Protein AF-A0A1W9MFT6-F1 (afdb_monomer_lite)

Structure (mmCIF, N/CA/C/O backbone):
data_AF-A0A1W9MFT6-F1
#
_entry.id   AF-A0A1W9MFT6-F1
#
loop_
_atom_site.group_PDB
_atom_site.id
_atom_site.type_symbol
_atom_site.label_atom_id
_atom_site.label_alt_id
_atom_site.label_comp_id
_atom_site.label_asym_id
_atom_site.label_entity_id
_atom_site.label_seq_id
_atom_site.pdbx_PDB_ins_code
_atom_site.Cartn_x
_atom_site.Cartn_y
_atom_site.Cartn_z
_atom_site.occupancy
_atom_site.B_iso_or_equiv
_atom_site.auth_seq_id
_atom_site.auth_comp_id
_atom_site.auth_asym_id
_atom_site.auth_atom_id
_atom_site.pdbx_PDB_model_num
ATOM 1 N N . MET A 1 1 ? -37.314 0.041 42.969 1.00 56.09 1 MET A N 1
ATOM 2 C CA . MET A 1 1 ? -36.344 -0.247 41.886 1.00 56.09 1 MET A CA 1
ATOM 3 C C . MET A 1 1 ? -36.806 0.365 40.563 1.00 56.09 1 MET A C 1
ATOM 5 O O . MET A 1 1 ? -36.059 1.167 40.021 1.00 56.09 1 MET A O 1
ATOM 9 N N . LEU A 1 2 ? -38.053 0.119 40.125 1.00 51.75 2 LEU A N 1
ATOM 10 C CA . LEU A 1 2 ? -38.649 0.751 38.930 1.00 51.75 2 LEU A CA 1
ATOM 11 C C . LEU A 1 2 ? -38.536 2.285 38.904 1.00 51.75 2 LEU A C 1
ATOM 13 O O . LEU A 1 2 ? -38.111 2.843 37.904 1.00 51.75 2 LEU A O 1
ATOM 17 N N . THR A 1 3 ? -38.823 2.959 40.019 1.00 64.06 3 THR A N 1
ATOM 18 C CA . THR A 1 3 ? -38.803 4.430 40.119 1.00 64.06 3 THR A CA 1
ATOM 19 C C . THR A 1 3 ? -37.429 5.058 39.887 1.00 64.06 3 THR A C 1
ATOM 21 O O . THR A 1 3 ? -37.343 6.183 39.412 1.00 64.06 3 THR A O 1
ATOM 24 N N . ARG A 1 4 ? -36.338 4.350 40.203 1.00 61.72 4 ARG A N 1
ATOM 25 C CA . ARG A 1 4 ? -34.975 4.858 39.971 1.00 61.72 4 ARG A CA 1
ATOM 26 C C . ARG A 1 4 ? -34.556 4.700 38.510 1.00 61.72 4 ARG A C 1
ATOM 28 O O . ARG A 1 4 ? -33.898 5.582 37.976 1.00 61.72 4 ARG A O 1
ATOM 35 N N . ILE A 1 5 ? -34.992 3.618 37.864 1.00 65.06 5 ILE A N 1
ATOM 36 C CA . ILE A 1 5 ? -34.727 3.352 36.444 1.00 65.06 5 ILE A CA 1
ATOM 37 C C . ILE A 1 5 ? -35.520 4.327 35.567 1.00 65.06 5 ILE A C 1
ATOM 39 O O . ILE A 1 5 ? -34.963 4.906 34.642 1.00 65.06 5 ILE A O 1
ATOM 43 N N . THR A 1 6 ? -36.786 4.597 35.899 1.00 67.19 6 THR A N 1
ATOM 44 C CA . THR A 1 6 ? -37.599 5.578 35.164 1.00 67.19 6 THR A CA 1
ATOM 45 C C . THR A 1 6 ? -37.042 6.992 35.283 1.00 67.19 6 THR A C 1
ATOM 47 O O . THR A 1 6 ? -37.025 7.711 34.293 1.00 67.19 6 THR A O 1
ATOM 50 N N . VAL A 1 7 ? -36.537 7.385 36.459 1.00 70.81 7 VAL A N 1
ATOM 51 C CA . VAL A 1 7 ? -35.895 8.697 36.656 1.00 70.81 7 VAL A CA 1
ATOM 52 C C . VAL A 1 7 ? -34.589 8.799 35.869 1.00 70.81 7 VAL A C 1
ATOM 54 O O . VAL A 1 7 ? -34.338 9.837 35.267 1.00 70.81 7 VAL A O 1
ATOM 57 N N . LEU A 1 8 ? -33.797 7.723 35.805 1.00 65.44 8 LEU A N 1
ATOM 58 C CA . LEU A 1 8 ? -32.567 7.697 35.014 1.00 65.44 8 LEU A CA 1
ATOM 59 C C . LEU A 1 8 ? -32.867 7.846 33.513 1.00 65.44 8 LEU A C 1
ATOM 61 O O . LEU A 1 8 ? -32.293 8.709 32.856 1.00 65.44 8 LEU A O 1
ATOM 65 N N . ILE A 1 9 ? -33.830 7.083 32.990 1.00 67.31 9 ILE A N 1
ATOM 66 C CA . ILE A 1 9 ? -34.238 7.153 31.579 1.00 67.31 9 ILE A CA 1
ATOM 67 C C . ILE A 1 9 ? -34.800 8.541 31.248 1.00 67.31 9 ILE A C 1
ATOM 69 O O . ILE A 1 9 ? -34.388 9.143 30.261 1.00 67.31 9 ILE A O 1
ATOM 73 N N . LEU A 1 10 ? -35.672 9.100 32.095 1.00 64.12 10 LEU A N 1
ATOM 74 C CA . LEU A 1 10 ? -36.183 10.461 31.905 1.00 64.12 10 LEU A CA 1
ATOM 75 C C . LEU A 1 10 ? -35.072 11.510 31.969 1.00 64.12 10 LEU A C 1
ATOM 77 O O . LEU A 1 10 ? -35.101 12.452 31.185 1.00 64.12 10 LEU A O 1
ATOM 81 N N . SER A 1 11 ? -34.082 11.347 32.850 1.00 64.75 11 SER A N 1
ATOM 82 C CA . SER A 1 11 ? -32.955 12.279 32.945 1.00 64.75 11 SER A CA 1
ATOM 83 C C . SER A 1 11 ? -32.062 12.238 31.704 1.00 64.75 11 SER A C 1
ATOM 85 O O . SER A 1 11 ? -31.664 13.291 31.220 1.00 64.75 11 SER A O 1
ATOM 87 N N . ILE A 1 12 ? -31.836 11.056 31.121 1.00 67.38 12 ILE A N 1
ATOM 88 C CA . ILE A 1 12 ? -31.075 10.887 29.876 1.00 67.38 12 ILE A CA 1
ATOM 89 C C . ILE A 1 12 ? -31.849 11.474 28.691 1.00 67.38 12 ILE A C 1
ATOM 91 O O . ILE A 1 12 ? -31.279 12.215 27.891 1.00 67.38 12 ILE A O 1
ATOM 95 N N . V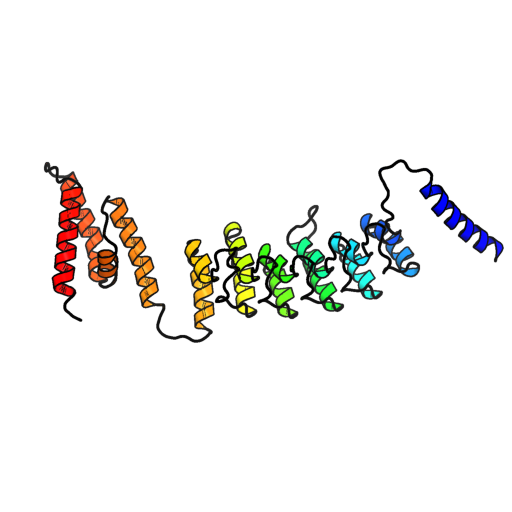AL A 1 13 ? -33.156 11.209 28.596 1.00 71.06 13 VAL A N 1
ATOM 96 C CA . VAL A 1 13 ? -34.016 11.744 27.527 1.00 71.06 13 VAL A CA 1
ATOM 97 C C . VAL A 1 13 ? -34.111 13.268 27.616 1.00 71.06 13 VAL A C 1
ATOM 99 O O . VAL A 1 13 ? -33.967 13.946 26.604 1.00 71.06 13 VAL A O 1
ATOM 102 N N . LEU A 1 14 ? -34.280 13.822 28.820 1.00 65.06 14 LEU A N 1
ATOM 103 C CA . LEU A 1 14 ? -34.338 15.268 29.034 1.00 65.06 14 LEU A CA 1
ATOM 104 C C . LEU A 1 14 ? -32.989 15.939 28.781 1.00 65.06 14 LEU A C 1
ATOM 106 O O . LEU A 1 14 ? -32.973 16.997 28.167 1.00 65.06 14 LEU A O 1
ATOM 110 N N . TYR A 1 15 ? -31.870 15.327 29.175 1.00 63.12 15 TYR A N 1
ATOM 111 C CA . TYR A 1 15 ? -30.534 15.853 28.879 1.00 63.12 15 TYR A CA 1
ATOM 112 C C . TYR A 1 15 ? -30.264 15.866 27.369 1.00 63.12 15 TYR A C 1
ATOM 114 O O . TYR A 1 15 ? -29.823 16.874 26.822 1.00 63.12 15 TYR A O 1
ATOM 122 N N . SER A 1 16 ? -30.649 14.791 26.678 1.00 55.72 16 SER A N 1
ATOM 123 C CA . SER A 1 16 ? -30.563 14.679 25.217 1.00 55.72 16 SER A CA 1
ATOM 124 C C . SER A 1 16 ? -31.447 15.705 24.500 1.00 55.72 16 SER A C 1
ATOM 126 O O . SER A 1 16 ? -31.086 16.189 23.433 1.00 55.72 16 SER A O 1
ATOM 128 N N . PHE A 1 17 ? -32.598 16.052 25.082 1.00 54.53 17 PHE A N 1
ATOM 129 C CA . PHE A 1 17 ? -33.554 17.003 24.514 1.00 54.53 17 PHE A CA 1
ATOM 130 C C . PHE A 1 17 ? -33.191 18.469 24.808 1.00 54.53 17 PHE A C 1
ATOM 132 O O . PHE A 1 17 ? -33.338 19.326 23.941 1.00 54.53 17 PHE A O 1
ATOM 139 N N . PHE A 1 18 ? -32.666 18.772 25.999 1.00 50.84 18 PHE A N 1
ATOM 140 C CA . PHE A 1 18 ? -32.242 20.128 26.370 1.00 50.84 18 PHE A CA 1
ATOM 141 C C . PHE A 1 18 ? -30.973 20.559 25.629 1.00 50.84 18 PHE A C 1
ATOM 143 O O . PHE A 1 18 ? -30.860 21.712 25.220 1.00 50.84 18 PHE A O 1
ATOM 150 N N . TYR A 1 19 ? -30.055 19.622 25.378 1.00 50.59 19 TYR A N 1
ATOM 151 C CA . TYR A 1 19 ? -28.831 19.886 24.618 1.00 50.59 19 TYR A CA 1
ATOM 152 C C . TYR A 1 19 ? -29.112 20.287 23.156 1.00 50.59 19 TYR A C 1
ATOM 154 O O . TYR A 1 19 ? -28.346 21.034 22.554 1.00 50.59 19 TYR A O 1
ATOM 162 N N . VAL A 1 20 ? -30.249 19.854 22.598 1.00 53.03 20 VAL A N 1
ATOM 163 C CA . VAL A 1 20 ? -30.692 20.199 21.235 1.00 53.03 20 VAL A CA 1
ATOM 164 C C . VAL A 1 20 ? -31.171 21.655 21.121 1.00 53.03 20 VAL A C 1
ATOM 166 O O . VAL A 1 20 ? -31.115 22.229 20.036 1.00 53.03 20 VAL A O 1
ATOM 169 N N . LEU A 1 21 ? -31.619 22.281 22.216 1.00 43.66 21 LEU A N 1
ATOM 170 C CA . LEU A 1 21 ? -32.324 23.570 22.167 1.00 43.66 21 LEU A CA 1
ATOM 171 C C . LEU A 1 21 ? -31.466 24.799 22.513 1.00 43.66 21 LEU A C 1
ATOM 173 O O . LEU A 1 21 ? -31.873 25.909 22.180 1.00 43.66 21 LEU A O 1
ATOM 177 N N . THR A 1 22 ? -30.303 24.648 23.161 1.00 43.50 22 THR A N 1
ATOM 178 C CA . THR A 1 22 ? -29.583 25.802 23.750 1.00 43.50 22 THR A CA 1
ATOM 179 C C . THR A 1 22 ? -28.196 26.106 23.174 1.00 43.50 22 THR A C 1
ATOM 181 O O . THR A 1 22 ? -27.547 27.029 23.665 1.00 43.50 22 THR A O 1
ATOM 184 N N . ALA A 1 23 ? -27.710 25.390 22.155 1.00 40.72 23 ALA A N 1
ATOM 185 C CA . ALA A 1 23 ? -26.372 25.631 21.602 1.00 40.72 23 ALA A CA 1
ATOM 186 C C . ALA A 1 23 ? -26.413 26.447 20.286 1.00 40.72 23 ALA A C 1
ATOM 188 O O . ALA A 1 23 ? -27.029 26.010 19.309 1.00 40.72 23 ALA A O 1
ATOM 189 N N . PRO A 1 24 ? -25.755 27.622 20.216 1.00 40.16 24 PRO A N 1
ATOM 190 C CA . PRO A 1 24 ? -25.741 28.460 19.023 1.00 40.16 24 PRO A CA 1
ATOM 191 C C . PRO A 1 24 ? -24.884 27.844 17.903 1.00 40.16 24 PRO A C 1
ATOM 193 O O . PRO A 1 24 ? -23.660 27.811 17.967 1.00 40.16 24 PRO A O 1
ATOM 196 N N . GLY A 1 25 ? -25.553 27.396 16.841 1.00 42.19 25 GLY A N 1
ATOM 197 C CA . GLY A 1 25 ? -25.168 27.597 15.439 1.00 42.19 25 GLY A CA 1
ATOM 198 C C . GLY A 1 25 ? -23.964 26.866 14.830 1.00 42.19 25 GLY A C 1
ATOM 199 O O . GLY A 1 25 ? -24.045 26.576 13.643 1.00 42.19 25 GLY A O 1
ATOM 200 N N . TRP A 1 26 ? -22.871 26.564 15.543 1.00 44.16 26 TRP A N 1
ATOM 201 C CA . TRP A 1 26 ? -21.604 26.105 14.916 1.00 44.16 26 TRP A CA 1
ATOM 202 C C . TRP A 1 26 ? -21.089 24.718 15.363 1.00 44.16 26 TRP A C 1
ATOM 204 O O . TRP A 1 26 ? -20.031 24.291 14.914 1.00 44.16 26 TRP A O 1
ATOM 214 N N . PHE A 1 27 ? -21.843 23.966 16.171 1.00 43.28 27 PHE A N 1
ATOM 215 C CA . PHE A 1 27 ? -21.507 22.584 16.562 1.00 43.28 27 PHE A CA 1
ATOM 216 C C . PHE A 1 27 ? -22.728 21.663 16.433 1.00 43.28 27 PHE A C 1
ATOM 218 O O . PHE A 1 27 ? -23.314 21.229 17.418 1.00 43.28 27 PHE A O 1
ATOM 225 N N . TYR A 1 28 ? -23.130 21.363 15.200 1.00 44.16 28 TYR A N 1
ATOM 226 C CA . TYR A 1 28 ? -24.034 20.244 14.914 1.00 44.16 28 TYR A CA 1
ATOM 227 C C . TYR A 1 28 ? -23.219 19.080 14.345 1.00 44.16 28 TYR A C 1
ATOM 229 O O . TYR A 1 28 ? -23.326 18.735 13.174 1.00 44.16 28 TYR A O 1
ATOM 237 N N . ILE A 1 29 ? -22.374 18.487 15.188 1.00 50.06 29 ILE A N 1
ATOM 238 C CA . ILE A 1 29 ? -21.785 17.173 14.929 1.00 50.06 29 ILE A CA 1
ATOM 239 C C . ILE A 1 29 ? -22.208 16.292 16.101 1.00 50.06 29 ILE A C 1
ATOM 241 O O . ILE A 1 29 ? -21.711 16.451 17.213 1.00 50.06 29 ILE A O 1
ATOM 245 N N . LYS A 1 30 ? -23.186 15.408 15.881 1.00 59.97 30 LYS A N 1
ATOM 246 C CA . LYS A 1 30 ? -23.531 14.366 16.856 1.00 59.97 30 LYS A CA 1
ATOM 247 C C . LYS A 1 30 ? -22.480 13.264 16.766 1.00 59.97 30 LYS A C 1
ATOM 249 O O . LYS A 1 30 ? -22.751 12.215 16.190 1.00 59.97 30 LYS A O 1
ATOM 254 N N . ASP A 1 31 ? -21.285 13.524 17.286 1.00 69.12 31 ASP A N 1
ATOM 255 C CA . ASP A 1 31 ? -20.358 12.445 17.622 1.00 69.12 31 ASP A CA 1
ATOM 256 C C . ASP A 1 31 ? -21.087 11.503 18.591 1.00 69.12 31 ASP A C 1
ATOM 258 O O . ASP A 1 31 ? -21.723 11.966 19.546 1.00 69.12 31 ASP A O 1
ATOM 262 N N . THR A 1 32 ? -21.041 10.191 18.351 1.00 81.06 32 THR A N 1
ATOM 263 C CA . THR A 1 32 ? -21.491 9.241 19.378 1.00 81.06 32 THR A CA 1
ATOM 264 C C . THR A 1 32 ? -20.586 9.385 20.608 1.00 81.06 32 THR A C 1
ATOM 266 O O . THR A 1 32 ? -19.419 9.773 20.462 1.00 81.06 32 THR A O 1
ATOM 269 N N . PRO A 1 33 ? -21.069 9.096 21.830 1.00 84.06 33 PRO A N 1
ATOM 270 C CA . PRO A 1 33 ? -20.227 9.171 23.022 1.00 84.06 33 PRO A CA 1
ATOM 271 C C . PRO A 1 33 ? -18.936 8.355 22.872 1.00 84.06 33 PRO A C 1
ATOM 273 O O . PRO A 1 33 ? -17.862 8.829 23.251 1.00 84.06 33 PRO A O 1
ATOM 276 N N . LEU A 1 34 ? -19.018 7.175 22.243 1.00 86.44 34 LEU A N 1
ATOM 277 C CA . LEU A 1 34 ? -17.851 6.355 21.931 1.00 86.44 34 LEU A CA 1
ATOM 278 C C . LEU A 1 34 ? -16.883 7.035 20.944 1.00 86.44 34 LEU A C 1
ATOM 280 O O . LEU A 1 34 ? -15.679 7.053 21.197 1.00 86.44 34 LEU A O 1
ATOM 284 N N . VAL A 1 35 ? -17.377 7.648 19.860 1.00 85.81 35 VAL A N 1
ATOM 285 C CA . VAL A 1 35 ? -16.541 8.422 18.917 1.00 85.81 35 VAL A CA 1
ATOM 286 C C . VAL A 1 35 ? -15.854 9.595 19.619 1.00 85.81 35 VAL A C 1
ATOM 288 O O . VAL A 1 35 ? -14.663 9.832 19.406 1.00 85.81 35 VAL A O 1
ATOM 291 N N . TYR A 1 36 ? -16.566 10.304 20.496 1.00 85.56 36 TYR A N 1
ATOM 292 C CA . TYR A 1 36 ? -15.984 11.400 21.266 1.00 85.56 36 TYR A CA 1
ATOM 293 C C . TYR A 1 36 ? -14.856 10.909 22.187 1.00 85.56 36 TYR A C 1
ATOM 295 O O . TYR A 1 36 ? -13.785 11.514 22.220 1.00 85.56 36 TYR A O 1
ATOM 303 N N . ALA A 1 37 ? -15.044 9.778 22.876 1.00 90.25 37 ALA A N 1
ATOM 304 C CA . ALA A 1 37 ? -14.001 9.175 23.708 1.00 90.25 37 ALA A CA 1
ATOM 305 C C . ALA A 1 37 ? -12.741 8.810 22.899 1.00 90.25 37 ALA A C 1
ATOM 307 O O . ALA A 1 37 ? -11.625 9.043 23.369 1.00 90.25 37 ALA A O 1
ATOM 308 N N . ILE A 1 38 ? -12.906 8.309 21.668 1.00 90.38 38 ILE A N 1
ATOM 309 C CA . ILE A 1 38 ? -11.794 8.009 20.751 1.00 90.38 38 ILE A CA 1
ATOM 310 C C . ILE A 1 38 ? -11.030 9.285 20.385 1.00 90.38 38 ILE A C 1
ATOM 312 O O . ILE A 1 38 ? -9.810 9.322 20.550 1.00 90.38 38 ILE A O 1
ATOM 316 N N . LYS A 1 39 ? -11.732 10.342 19.950 1.00 87.81 39 LYS A N 1
ATOM 317 C CA . LYS A 1 39 ? -11.117 11.626 19.555 1.00 87.81 39 LYS A CA 1
ATOM 318 C C . LYS A 1 39 ? -10.366 12.302 20.704 1.00 87.81 39 LYS A C 1
ATOM 320 O O . LYS A 1 39 ? -9.327 12.913 20.484 1.00 87.81 39 LYS A O 1
ATOM 325 N N . GLN A 1 40 ? -10.870 12.175 21.932 1.00 90.44 40 GLN A N 1
ATOM 326 C CA . GLN A 1 40 ? -10.204 12.692 23.134 1.00 90.44 40 GLN A CA 1
ATOM 327 C C . GLN A 1 40 ? -9.117 11.756 23.683 1.00 90.44 40 GLN A C 1
ATOM 329 O O . GLN A 1 40 ? -8.449 12.094 24.660 1.00 90.44 40 GLN A O 1
ATOM 334 N N . ASN A 1 41 ? -8.934 10.578 23.079 1.00 91.75 41 ASN A N 1
ATOM 335 C CA . ASN A 1 41 ? -8.043 9.526 23.558 1.00 91.75 41 ASN A CA 1
ATOM 336 C C . ASN A 1 41 ? -8.332 9.084 25.015 1.00 91.75 41 ASN A C 1
ATOM 338 O O . ASN A 1 41 ? -7.427 8.694 25.760 1.00 91.75 41 ASN A O 1
ATOM 342 N N . ASP A 1 42 ? -9.599 9.131 25.441 1.00 93.06 42 ASP A N 1
ATOM 343 C CA . ASP A 1 42 ? -10.024 8.747 26.790 1.00 93.06 42 ASP A CA 1
ATOM 344 C C . ASP A 1 42 ? -10.291 7.239 26.863 1.00 93.06 42 ASP A C 1
ATOM 346 O O . ASP A 1 42 ? -11.400 6.753 26.635 1.00 93.06 42 ASP A O 1
ATOM 350 N N . SER A 1 43 ? -9.256 6.480 27.232 1.00 93.56 43 SER A N 1
ATOM 351 C CA . SER A 1 43 ? -9.352 5.022 27.391 1.00 93.56 43 SER A CA 1
ATOM 352 C C . SER A 1 43 ? -10.385 4.577 28.436 1.00 93.56 43 SER A C 1
ATOM 354 O O . SER A 1 43 ? -10.905 3.469 28.331 1.00 93.56 43 SER A O 1
ATOM 356 N N . LYS A 1 44 ? -10.670 5.384 29.469 1.00 91.69 44 LYS A N 1
ATOM 357 C CA . LYS A 1 44 ? -11.623 4.990 30.520 1.00 91.69 44 LYS A CA 1
ATOM 358 C C . LYS A 1 44 ? -13.052 5.122 30.015 1.00 91.69 44 LYS A C 1
ATOM 360 O O . LYS A 1 44 ? -13.844 4.195 30.196 1.00 91.69 44 LYS A O 1
ATOM 365 N N . ALA A 1 45 ? -13.358 6.253 29.381 1.00 89.38 45 ALA A N 1
ATOM 366 C CA . ALA A 1 45 ? -14.648 6.469 28.743 1.00 89.38 45 ALA A CA 1
ATOM 367 C C . ALA A 1 45 ? -14.872 5.443 27.626 1.00 89.38 45 ALA A C 1
ATOM 369 O O . ALA A 1 45 ? -15.907 4.785 27.620 1.00 89.38 45 ALA A O 1
ATOM 370 N N . PHE A 1 46 ? -13.868 5.222 26.770 1.00 91.88 46 PHE A N 1
ATOM 371 C CA . PHE A 1 46 ? -13.917 4.228 25.696 1.00 91.88 46 PHE A CA 1
ATOM 372 C C . PHE A 1 46 ? -14.305 2.834 26.216 1.00 91.88 46 PHE A C 1
ATOM 374 O O . PHE A 1 46 ? -15.312 2.282 25.784 1.00 91.88 46 PHE A O 1
ATOM 381 N N . ASN A 1 47 ? -13.583 2.306 27.211 1.00 89.69 47 ASN A N 1
ATOM 382 C CA . ASN A 1 47 ? -13.857 0.973 27.762 1.00 89.69 47 ASN A CA 1
ATOM 383 C C . ASN A 1 47 ? -15.237 0.859 28.417 1.00 89.69 47 ASN A C 1
ATOM 385 O O . ASN A 1 47 ? -15.858 -0.197 28.367 1.00 89.69 47 ASN A O 1
ATOM 389 N N . SER A 1 48 ? -15.708 1.933 29.053 1.00 86.94 48 SER A N 1
ATOM 390 C CA . SER A 1 48 ? -17.019 1.933 29.710 1.00 86.94 48 SER A CA 1
ATOM 391 C C . SER A 1 48 ? -18.157 1.928 28.688 1.00 86.94 48 SER A C 1
ATOM 393 O O . SER A 1 48 ? -19.162 1.257 28.896 1.00 86.94 48 SER A O 1
ATOM 395 N N . LEU A 1 49 ? -17.987 2.667 27.588 1.00 86.81 49 LEU A N 1
ATOM 396 C CA . LEU A 1 49 ? -18.990 2.820 26.534 1.00 86.81 49 LEU A CA 1
ATOM 397 C C . LEU A 1 49 ? -19.035 1.607 25.599 1.00 86.81 49 LEU A C 1
ATOM 399 O O . LEU A 1 49 ? -20.120 1.210 25.181 1.00 86.81 49 LEU A O 1
ATOM 403 N N . LEU A 1 50 ? -17.886 0.973 25.337 1.00 84.81 50 LEU A N 1
ATOM 404 C CA . LEU A 1 50 ? -17.770 -0.204 24.470 1.00 84.81 50 LEU A CA 1
ATOM 405 C C . LEU A 1 50 ? -18.604 -1.405 24.953 1.00 84.81 50 LEU A C 1
ATOM 407 O O . LEU A 1 50 ? -19.033 -2.219 24.143 1.00 84.81 50 LEU A O 1
ATOM 411 N N . GLU A 1 51 ? -18.849 -1.522 26.261 1.00 79.19 51 GLU A N 1
ATOM 412 C CA . GLU A 1 51 ? -19.682 -2.591 26.839 1.00 79.19 51 GLU A CA 1
ATOM 413 C C . GLU A 1 51 ? -21.192 -2.299 26.753 1.00 79.19 51 GLU A C 1
ATOM 415 O O . GLU A 1 51 ? -22.011 -3.174 27.030 1.00 79.19 51 GLU A O 1
ATOM 420 N N . THR A 1 52 ? -21.578 -1.066 26.412 1.00 71.50 52 THR A N 1
ATOM 421 C CA . THR A 1 52 ? -22.971 -0.596 26.505 1.00 71.50 52 THR A CA 1
ATOM 422 C C . THR A 1 52 ? -23.558 -0.092 25.191 1.00 71.50 52 THR A C 1
ATOM 424 O O . THR A 1 52 ? -24.780 -0.081 25.052 1.00 71.50 52 THR A O 1
ATOM 427 N N . GLU A 1 53 ? -22.721 0.342 24.248 1.00 69.88 53 GLU A N 1
ATOM 428 C CA . GLU A 1 53 ? -23.147 0.959 22.991 1.00 69.88 53 GLU A CA 1
ATOM 429 C C . GLU A 1 53 ? -22.971 0.011 21.800 1.00 69.88 53 GLU A C 1
ATOM 431 O O . GLU A 1 53 ? -22.006 -0.750 21.720 1.00 69.88 53 GLU A O 1
ATOM 436 N N . ASP A 1 54 ? -23.896 0.094 20.841 1.00 72.56 54 ASP A N 1
ATOM 437 C CA . ASP A 1 54 ? -23.702 -0.478 19.510 1.00 72.56 54 ASP A CA 1
ATOM 438 C C . ASP A 1 54 ? -22.684 0.385 18.748 1.00 72.56 54 ASP A C 1
ATOM 440 O O . ASP A 1 54 ? -22.957 1.528 18.368 1.00 72.56 54 ASP A O 1
ATOM 444 N N . PHE A 1 55 ? -21.480 -0.157 18.573 1.00 70.38 55 PHE A N 1
ATOM 445 C CA . PHE A 1 55 ? -20.342 0.530 17.967 1.00 70.38 55 PHE A CA 1
ATOM 446 C C . PHE A 1 55 ? -20.321 0.452 16.432 1.00 70.38 55 PHE A C 1
ATOM 448 O O . PHE A 1 55 ? -19.355 0.909 15.825 1.00 70.38 55 PHE A O 1
ATOM 455 N N . GLU A 1 56 ? -21.364 -0.079 15.788 1.00 73.12 56 GLU A N 1
ATOM 456 C CA . GLU A 1 56 ? -21.556 0.032 14.333 1.00 73.12 56 GLU A CA 1
ATOM 457 C C . GLU A 1 56 ? -22.380 1.272 13.948 1.00 73.12 56 GLU A C 1
ATOM 459 O O . GLU A 1 56 ? -22.495 1.618 12.767 1.00 73.12 56 GLU A O 1
ATOM 464 N N . ILE A 1 57 ? -22.936 1.985 14.935 1.00 68.62 57 ILE A N 1
ATOM 465 C CA . ILE A 1 57 ? -23.700 3.206 14.693 1.00 68.62 57 ILE A CA 1
ATOM 466 C C . ILE A 1 57 ? -22.773 4.293 14.152 1.00 68.62 57 ILE A C 1
ATOM 468 O O . ILE A 1 57 ? -21.793 4.698 14.783 1.00 68.62 57 ILE A O 1
ATOM 472 N N . LYS A 1 58 ? -23.141 4.801 12.979 1.00 70.88 58 LYS A N 1
ATOM 473 C CA . LYS A 1 58 ? -22.502 5.953 12.361 1.00 70.88 58 LYS A CA 1
ATOM 474 C C . LYS A 1 58 ? -22.861 7.240 13.109 1.00 70.88 58 LYS A C 1
ATOM 476 O O . LYS A 1 58 ? -24.025 7.457 13.450 1.00 70.88 58 LYS A O 1
ATOM 481 N N . ASP A 1 59 ? -21.868 8.089 13.354 1.00 69.50 59 ASP A N 1
ATOM 482 C CA . ASP A 1 59 ? -22.073 9.420 13.928 1.00 69.50 59 ASP A CA 1
ATOM 483 C C . ASP A 1 59 ? -22.822 10.362 12.958 1.00 69.50 59 ASP A C 1
ATOM 485 O O . ASP A 1 59 ? -23.209 9.983 11.852 1.00 69.50 59 ASP A O 1
ATOM 489 N N . GLY A 1 60 ? -23.048 11.617 13.356 1.00 63.50 60 GLY A N 1
ATOM 490 C CA . GLY A 1 60 ? -23.729 12.607 12.511 1.00 63.50 60 GLY A CA 1
ATOM 491 C C . GLY A 1 60 ? -23.009 12.955 11.196 1.00 63.50 60 GLY A C 1
ATOM 492 O O . GLY A 1 60 ? -23.619 13.581 10.331 1.00 63.50 60 GLY A O 1
ATOM 493 N N . VAL A 1 61 ? -21.738 12.569 11.046 1.00 64.06 61 VAL A N 1
ATOM 494 C CA . VAL A 1 61 ? -20.938 12.697 9.814 1.00 64.06 61 VAL A CA 1
ATOM 495 C C . VAL A 1 61 ? -20.909 11.382 9.045 1.00 64.06 61 VAL A C 1
ATOM 497 O O . VAL A 1 61 ? -20.460 11.361 7.900 1.00 64.06 61 VAL A O 1
ATOM 500 N N . GLY A 1 62 ? -21.395 10.300 9.656 1.00 72.44 62 GLY A N 1
ATOM 501 C CA . GLY A 1 62 ? -21.428 8.992 9.053 1.00 72.44 62 GLY A CA 1
ATOM 502 C C . GLY A 1 62 ? -20.235 8.084 9.373 1.00 72.44 62 GLY A C 1
ATOM 503 O O . GLY A 1 62 ? -20.046 7.036 8.752 1.00 72.44 62 GLY A O 1
ATOM 504 N N . ALA A 1 63 ? -19.385 8.483 10.318 1.00 78.19 63 ALA A N 1
ATOM 505 C CA . ALA A 1 63 ? -18.214 7.717 10.712 1.00 78.19 63 ALA A CA 1
ATOM 506 C C . ALA A 1 63 ? -18.580 6.649 11.751 1.00 78.19 63 ALA A C 1
ATOM 508 O O . ALA A 1 63 ? -19.310 6.908 12.706 1.00 78.19 63 ALA A O 1
ATOM 509 N N . THR A 1 64 ? -18.036 5.445 11.586 1.00 87.25 64 THR A N 1
ATOM 510 C CA . THR A 1 64 ? -18.060 4.414 12.634 1.00 87.25 64 THR A CA 1
ATOM 511 C C . THR A 1 64 ? -16.945 4.687 13.652 1.00 87.25 64 THR A C 1
ATOM 513 O O . THR A 1 64 ? -15.884 5.194 13.262 1.00 87.25 64 THR A O 1
ATOM 516 N N . PRO A 1 65 ? -17.105 4.298 14.929 1.00 89.94 65 PRO A N 1
ATOM 517 C CA . PRO A 1 65 ? -16.021 4.266 15.911 1.00 89.94 65 PRO A CA 1
ATOM 518 C C . PRO A 1 65 ? -14.714 3.674 15.364 1.00 89.94 65 PRO A C 1
ATOM 520 O O . PRO A 1 65 ? -13.645 4.243 15.586 1.00 89.94 65 PRO A O 1
ATOM 523 N N . LEU A 1 66 ? -14.793 2.588 14.582 1.00 92.19 66 LEU A N 1
ATOM 524 C CA . LEU A 1 66 ? -13.616 1.974 13.963 1.00 92.19 66 LEU A CA 1
ATOM 525 C C . LEU A 1 66 ? -12.952 2.912 12.949 1.00 92.19 66 LEU A C 1
ATOM 527 O O . LEU A 1 66 ? -11.739 3.099 13.011 1.00 92.19 66 LEU A O 1
ATOM 531 N N . SER A 1 67 ? -13.723 3.547 12.058 1.00 89.69 67 SER A N 1
ATOM 532 C CA . SER A 1 67 ? -13.165 4.511 11.095 1.00 89.69 67 SER A CA 1
ATOM 533 C C . SER A 1 67 ? -12.486 5.698 11.774 1.00 89.69 67 SER A C 1
ATOM 535 O O . SER A 1 67 ? -11.401 6.090 11.356 1.00 89.69 67 SER A O 1
ATOM 537 N N . VAL A 1 68 ? -13.045 6.203 12.879 1.00 89.44 68 VAL A N 1
ATOM 538 C CA . VAL A 1 68 ? -12.424 7.294 13.641 1.00 89.44 68 VAL A CA 1
ATOM 539 C C . VAL A 1 68 ? -11.140 6.826 14.326 1.00 89.44 68 VAL A C 1
ATOM 541 O O . VAL A 1 68 ? -10.138 7.530 14.275 1.00 89.44 68 VAL A O 1
ATOM 544 N N . ALA A 1 69 ? -11.116 5.630 14.923 1.00 92.88 69 ALA A N 1
ATOM 545 C CA . ALA A 1 69 ? -9.896 5.087 15.526 1.00 92.88 69 ALA A CA 1
ATOM 546 C C . ALA A 1 69 ? -8.763 4.906 14.497 1.00 92.88 69 ALA A C 1
ATOM 548 O O . ALA A 1 69 ? -7.595 5.147 14.820 1.00 92.88 69 ALA A O 1
ATOM 549 N N . VAL A 1 70 ? -9.111 4.524 13.264 1.00 93.06 70 VAL A N 1
ATOM 550 C CA . VAL A 1 70 ? -8.172 4.389 12.143 1.00 93.06 70 VAL A CA 1
ATOM 551 C C . VAL A 1 70 ? -7.686 5.749 11.635 1.00 93.06 70 VAL A C 1
ATOM 553 O O . VAL A 1 70 ? -6.474 5.906 11.474 1.00 93.06 70 VAL A O 1
ATOM 556 N N . ASP A 1 71 ? -8.571 6.735 11.433 1.00 89.25 71 ASP A N 1
ATOM 557 C CA . ASP A 1 71 ? -8.165 8.104 11.060 1.00 89.25 71 ASP A CA 1
ATOM 558 C C . ASP A 1 71 ? -7.218 8.673 12.119 1.00 89.25 71 ASP A C 1
ATOM 560 O O . ASP A 1 71 ? -6.140 9.165 11.788 1.00 89.25 71 ASP A O 1
ATOM 564 N N . GLU A 1 72 ? -7.543 8.492 13.404 1.00 90.56 72 GLU A N 1
ATOM 565 C CA . GLU A 1 72 ? -6.722 8.897 14.550 1.00 90.56 72 GLU A CA 1
ATOM 566 C C . GLU A 1 72 ? -5.396 8.123 14.690 1.00 90.56 72 GLU A C 1
ATOM 568 O O . GLU A 1 72 ? -4.548 8.494 15.504 1.00 90.56 72 GLU A O 1
ATOM 573 N N . VAL A 1 73 ? -5.166 7.080 13.880 1.00 94.31 73 VAL A N 1
ATOM 574 C CA . VAL A 1 73 ? -3.996 6.183 13.949 1.00 94.31 73 VAL A CA 1
ATOM 575 C C . VAL A 1 73 ? -3.839 5.589 15.363 1.00 94.31 73 VAL A C 1
ATOM 577 O O . VAL A 1 73 ? -2.739 5.363 15.873 1.00 94.31 73 VAL A O 1
ATOM 580 N N . ASN A 1 74 ? -4.965 5.312 16.027 1.00 94.62 74 ASN A N 1
ATOM 581 C CA . ASN A 1 74 ? -4.997 4.754 17.372 1.00 94.62 74 ASN A CA 1
ATOM 582 C C . ASN A 1 74 ? -5.064 3.224 17.311 1.00 94.62 74 ASN A C 1
ATOM 584 O O . ASN A 1 74 ? -6.139 2.620 17.280 1.00 94.62 74 ASN A O 1
ATOM 588 N N . TYR A 1 75 ? -3.891 2.584 17.313 1.00 96.06 75 TYR A N 1
ATOM 589 C CA . TYR A 1 75 ? -3.779 1.124 17.234 1.00 96.06 75 TYR A CA 1
ATOM 590 C C . TYR A 1 75 ? -4.540 0.406 18.356 1.00 96.06 75 TYR A C 1
ATOM 592 O O . TYR A 1 75 ? -5.171 -0.619 18.108 1.00 96.06 75 TYR A O 1
ATOM 600 N N . LYS A 1 76 ? -4.509 0.944 19.584 1.00 96.69 76 LY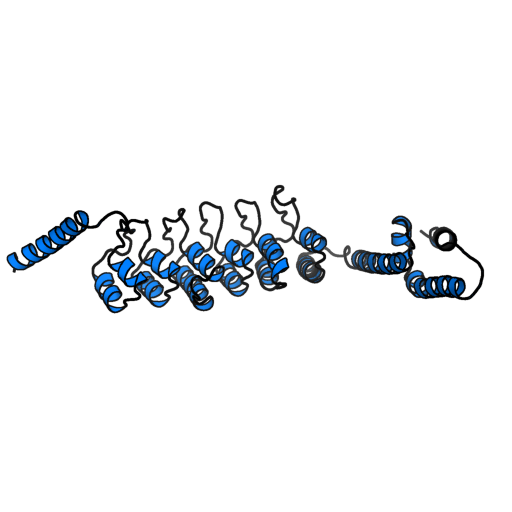S A N 1
ATOM 601 C CA . LYS A 1 76 ? -5.144 0.313 20.746 1.00 96.69 76 LYS A CA 1
ATOM 602 C C . LYS A 1 76 ? -6.662 0.243 20.574 1.00 96.69 76 LYS A C 1
ATOM 604 O O . LYS A 1 76 ? -7.218 -0.848 20.641 1.00 96.69 76 LYS A O 1
ATOM 609 N N . PHE A 1 77 ? -7.309 1.373 20.288 1.00 95.75 77 PHE A N 1
ATOM 610 C CA . PHE A 1 77 ? -8.760 1.397 20.082 1.00 95.75 77 PHE A CA 1
ATOM 611 C C . PHE A 1 77 ? -9.179 0.640 18.826 1.00 95.75 77 PHE A C 1
ATOM 613 O O . PHE A 1 77 ? -10.168 -0.083 18.861 1.00 95.75 77 PHE A O 1
ATOM 620 N N . THR A 1 78 ? -8.394 0.723 17.746 1.00 96.81 78 THR A N 1
ATOM 621 C CA . THR A 1 78 ? -8.644 -0.070 16.531 1.00 96.81 78 THR A CA 1
ATOM 622 C C . THR A 1 78 ? -8.667 -1.564 16.853 1.00 96.81 78 THR A C 1
ATOM 624 O O . THR A 1 78 ? -9.584 -2.275 16.452 1.00 96.81 78 THR A O 1
ATOM 627 N N . LYS A 1 79 ? -7.679 -2.044 17.617 1.00 97.50 79 LYS A N 1
ATOM 628 C CA . LYS A 1 79 ? -7.589 -3.445 18.028 1.00 97.50 79 LYS A CA 1
ATOM 629 C C . LYS A 1 79 ? -8.761 -3.871 18.903 1.00 97.50 79 LYS A C 1
ATOM 631 O O . LYS A 1 79 ? -9.353 -4.907 18.625 1.00 97.50 79 LYS A O 1
ATOM 636 N N . GLU A 1 80 ? -9.094 -3.084 19.920 1.00 95.81 80 GLU A N 1
ATOM 637 C CA . GLU A 1 80 ? -10.185 -3.401 20.847 1.00 95.81 80 GLU A CA 1
ATOM 638 C C . GLU A 1 80 ? -11.549 -3.433 20.128 1.00 95.81 80 GLU A C 1
ATOM 640 O O . GLU A 1 80 ? -12.341 -4.344 20.364 1.00 95.81 80 GLU A O 1
ATOM 645 N N . LEU A 1 81 ? -11.799 -2.517 19.182 1.00 95.12 81 LEU A N 1
ATOM 646 C CA . LEU A 1 81 ? -13.015 -2.521 18.355 1.00 95.12 81 LEU A CA 1
ATOM 647 C C . LEU A 1 81 ? -13.099 -3.763 17.457 1.00 95.12 81 LEU A C 1
ATOM 649 O O . LEU A 1 81 ? -14.136 -4.421 17.409 1.00 95.12 81 LEU A O 1
ATOM 653 N N . LEU A 1 82 ? -12.007 -4.123 16.776 1.00 95.69 82 LEU A N 1
ATOM 654 C CA . LEU A 1 82 ? -11.962 -5.321 15.929 1.00 95.69 82 LEU A CA 1
ATOM 655 C C . LEU A 1 82 ? -12.141 -6.612 16.742 1.00 95.69 82 LEU A C 1
ATOM 657 O O . LEU A 1 82 ? -12.863 -7.509 16.316 1.00 95.69 82 LEU A O 1
ATOM 661 N N . GLU A 1 83 ? -11.546 -6.697 17.936 1.00 95.12 83 GLU A N 1
ATOM 662 C CA . GLU A 1 83 ? -11.722 -7.832 18.858 1.00 95.12 83 GLU A CA 1
ATOM 663 C C . GLU A 1 83 ? -13.174 -7.988 19.330 1.00 95.12 83 GLU A C 1
ATOM 665 O O . GLU A 1 83 ? -13.629 -9.110 19.557 1.00 95.12 83 GLU A O 1
ATOM 670 N N . LYS A 1 84 ? -13.918 -6.882 19.439 1.00 92.62 84 LYS A N 1
ATOM 671 C CA . LYS A 1 84 ? -15.355 -6.885 19.749 1.00 92.62 84 LYS A CA 1
ATOM 672 C C . LYS A 1 84 ? -16.248 -7.149 18.532 1.00 92.62 84 LYS A C 1
ATOM 674 O O . LYS A 1 84 ? -17.453 -7.290 18.708 1.00 92.62 84 LYS A O 1
ATOM 679 N N . GLY A 1 85 ? -15.676 -7.289 17.335 1.00 91.81 85 GLY A N 1
ATOM 680 C CA . GLY A 1 85 ? -16.403 -7.645 16.117 1.00 91.81 85 GLY A CA 1
ATOM 681 C C . GLY A 1 85 ? -16.764 -6.465 15.217 1.00 91.81 85 GLY A C 1
ATOM 682 O O . GLY A 1 85 ? -17.654 -6.616 14.383 1.00 91.81 85 GLY A O 1
ATOM 683 N N . ALA A 1 86 ? -16.096 -5.315 15.364 1.00 92.56 86 ALA A N 1
ATOM 684 C CA . ALA A 1 86 ? -16.286 -4.193 14.449 1.00 92.56 86 ALA A CA 1
ATOM 685 C C . ALA A 1 86 ? -15.991 -4.593 13.000 1.00 92.56 86 ALA A C 1
ATOM 687 O O . ALA A 1 86 ? -15.025 -5.310 12.729 1.00 92.56 86 ALA A O 1
ATOM 688 N N . ASN A 1 87 ? -16.812 -4.118 12.064 1.00 92.19 87 ASN A N 1
ATOM 689 C CA . ASN A 1 87 ? -16.712 -4.499 10.662 1.00 92.19 87 ASN A CA 1
ATOM 690 C C . ASN A 1 87 ? -15.425 -3.936 10.013 1.00 92.19 87 ASN A C 1
ATOM 692 O O . ASN A 1 87 ? -15.347 -2.734 9.744 1.00 92.19 87 ASN A O 1
ATOM 696 N N . PRO A 1 88 ? -14.434 -4.776 9.648 1.00 94.00 88 PRO A N 1
ATOM 697 C CA . PRO A 1 88 ? -13.181 -4.324 9.034 1.00 94.00 88 PRO A CA 1
ATOM 698 C C . PRO A 1 88 ? -13.365 -3.829 7.589 1.00 94.00 88 PRO A C 1
ATOM 700 O O . PRO A 1 88 ? -12.438 -3.277 7.004 1.00 94.00 88 PRO A O 1
ATOM 703 N N . ASN A 1 89 ? -14.551 -4.029 7.007 1.00 93.00 89 ASN A N 1
ATOM 704 C CA . ASN A 1 89 ? -14.951 -3.545 5.687 1.00 93.00 89 ASN A CA 1
ATOM 705 C C . ASN A 1 89 ? -15.913 -2.354 5.775 1.00 93.00 89 ASN A C 1
ATOM 707 O O . ASN A 1 89 ? -16.556 -2.003 4.781 1.00 93.00 89 ASN A O 1
ATOM 711 N N . ALA A 1 90 ? -16.024 -1.731 6.953 1.00 87.75 90 ALA A N 1
ATOM 712 C CA . ALA A 1 90 ? -16.762 -0.492 7.111 1.00 87.75 90 ALA A CA 1
ATOM 713 C C . ALA A 1 90 ? -16.267 0.556 6.104 1.00 87.75 90 ALA A C 1
ATOM 715 O O . ALA A 1 90 ? -15.074 0.666 5.791 1.00 87.75 90 ALA A O 1
ATOM 716 N N . ARG A 1 91 ? -17.217 1.327 5.583 1.00 85.12 91 ARG A N 1
ATOM 717 C CA . ARG A 1 91 ? -16.954 2.435 4.669 1.00 85.12 91 ARG A CA 1
ATOM 718 C C . ARG A 1 91 ? -17.210 3.727 5.427 1.00 85.12 91 ARG A C 1
ATOM 720 O O . ARG A 1 91 ? -18.258 3.849 6.064 1.00 85.12 91 ARG A O 1
ATOM 727 N N . SER A 1 92 ? -16.242 4.638 5.405 1.00 73.56 92 SER A N 1
ATOM 728 C CA . SER A 1 92 ? -16.392 5.962 5.994 1.00 73.56 92 SER A CA 1
ATOM 729 C C . SER A 1 92 ? -17.209 6.853 5.066 1.00 73.56 92 SER A C 1
ATOM 731 O O . SER A 1 92 ? -17.092 6.785 3.841 1.00 73.56 92 SER A O 1
ATOM 733 N N . ASP A 1 93 ? -18.038 7.714 5.647 1.00 67.00 93 ASP A N 1
ATOM 734 C CA . ASP A 1 93 ? -18.967 8.548 4.877 1.00 67.00 93 ASP A CA 1
ATOM 735 C C . ASP A 1 93 ? -18.275 9.725 4.164 1.00 67.00 93 ASP A C 1
ATOM 737 O O . ASP A 1 93 ? -18.866 10.372 3.297 1.00 67.00 93 ASP A O 1
ATOM 741 N N . PHE A 1 94 ? -16.972 9.937 4.400 1.00 60.88 94 PHE A N 1
ATOM 742 C CA . PHE A 1 94 ? -16.124 10.777 3.550 1.00 60.88 94 PHE A CA 1
ATOM 743 C C . PHE A 1 94 ? -15.922 10.127 2.173 1.00 60.88 94 PHE A C 1
ATOM 745 O O . PHE A 1 94 ? -14.915 9.473 1.906 1.00 60.88 94 PHE A O 1
ATOM 752 N N . ALA A 1 95 ? -16.873 10.362 1.267 1.00 62.00 95 ALA A N 1
ATOM 753 C CA . ALA A 1 95 ? -16.882 9.825 -0.095 1.00 62.00 95 ALA A CA 1
ATOM 754 C C . ALA A 1 95 ? -16.876 8.285 -0.164 1.00 62.00 95 ALA A C 1
ATOM 756 O O . ALA A 1 95 ? -16.292 7.722 -1.095 1.00 62.00 95 ALA A O 1
ATOM 757 N N . ASP A 1 96 ? -17.530 7.629 0.805 1.00 73.75 96 ASP A N 1
ATOM 758 C CA . ASP A 1 96 ? -17.755 6.179 0.833 1.00 73.75 96 ASP A CA 1
ATOM 759 C C . ASP A 1 96 ? -16.437 5.396 0.677 1.00 73.75 96 ASP A C 1
ATOM 761 O O . ASP A 1 96 ? -16.242 4.605 -0.248 1.00 73.75 96 ASP A O 1
ATOM 765 N N . ARG A 1 97 ? -15.452 5.699 1.528 1.00 86.25 97 ARG A N 1
ATOM 766 C CA . ARG A 1 97 ? -14.102 5.126 1.424 1.00 86.25 97 ARG A CA 1
ATOM 767 C C . ARG A 1 97 ? -13.985 3.864 2.277 1.00 86.25 97 ARG A C 1
ATOM 769 O O . ARG A 1 97 ? -14.350 3.904 3.446 1.00 86.25 97 ARG A O 1
ATOM 776 N N . PRO A 1 98 ? -13.432 2.757 1.752 1.00 91.50 98 PRO A N 1
ATOM 777 C CA . PRO A 1 98 ? -13.080 1.608 2.581 1.00 91.50 98 PRO A CA 1
ATOM 778 C C . PRO A 1 98 ? -12.114 2.005 3.700 1.00 91.50 98 PRO A C 1
ATOM 780 O O . PRO A 1 98 ? -11.156 2.736 3.455 1.00 91.50 98 PRO A O 1
ATOM 783 N N . ILE A 1 99 ? -12.288 1.468 4.902 1.00 92.50 99 ILE A N 1
ATOM 784 C CA . ILE A 1 99 ? -11.416 1.814 6.032 1.00 92.50 99 ILE A CA 1
ATOM 785 C C . ILE A 1 99 ? -9.935 1.458 5.799 1.00 92.50 99 ILE A C 1
ATOM 787 O O . ILE A 1 99 ? -9.039 2.186 6.219 1.00 92.50 99 ILE A O 1
ATOM 791 N N . ILE A 1 100 ? -9.652 0.390 5.045 1.00 94.88 100 ILE A N 1
ATOM 792 C CA . ILE A 1 100 ? -8.281 0.023 4.657 1.00 94.88 100 ILE A CA 1
ATOM 793 C C . ILE A 1 100 ? -7.638 1.053 3.715 1.00 94.88 100 ILE A C 1
ATOM 795 O O . ILE A 1 100 ? -6.431 1.283 3.777 1.00 94.88 100 ILE A O 1
ATOM 799 N N . TYR A 1 101 ? -8.441 1.718 2.876 1.00 93.19 101 TYR A N 1
ATOM 800 C CA . TYR A 1 101 ? -7.981 2.820 2.030 1.00 93.19 101 TYR A CA 1
ATOM 801 C C . TYR A 1 101 ? -7.607 4.040 2.881 1.00 93.19 101 TYR A C 1
ATOM 803 O O . TYR A 1 101 ? -6.618 4.707 2.593 1.00 93.19 101 TYR A O 1
ATOM 811 N N . GLU A 1 102 ? -8.371 4.317 3.938 1.00 90.69 102 GLU A N 1
ATOM 812 C CA . GLU A 1 102 ? -8.106 5.406 4.884 1.00 90.69 102 GLU A CA 1
ATOM 813 C C . GLU A 1 102 ? -6.848 5.144 5.724 1.00 90.69 102 GLU A C 1
ATOM 815 O O . GLU A 1 102 ? -5.967 6.000 5.793 1.00 90.69 102 GLU A O 1
ATOM 820 N N . ALA A 1 103 ? -6.685 3.924 6.243 1.00 94.19 103 ALA A N 1
ATOM 821 C CA . ALA A 1 103 ? -5.465 3.505 6.931 1.00 94.19 103 ALA A CA 1
ATOM 822 C C . ALA A 1 103 ? -4.213 3.655 6.044 1.00 94.19 103 ALA A C 1
ATOM 824 O O . ALA A 1 103 ? -3.191 4.179 6.491 1.00 94.19 103 ALA A O 1
ATOM 825 N N . ALA A 1 104 ? -4.299 3.241 4.773 1.00 94.94 104 ALA A N 1
ATOM 826 C CA . ALA A 1 104 ? -3.219 3.406 3.801 1.00 94.94 104 ALA A CA 1
ATOM 827 C C . ALA A 1 104 ? -2.918 4.888 3.511 1.00 94.94 104 ALA A C 1
ATOM 829 O O . ALA A 1 104 ? -1.752 5.286 3.469 1.00 94.94 104 ALA A O 1
ATOM 830 N N . ALA A 1 105 ? -3.950 5.728 3.379 1.00 92.25 105 ALA A N 1
ATOM 831 C CA . ALA A 1 105 ? -3.780 7.168 3.189 1.00 92.25 105 ALA A CA 1
ATOM 832 C C . ALA A 1 105 ? -3.028 7.821 4.363 1.00 92.25 105 ALA A C 1
ATOM 834 O O . ALA A 1 105 ? -2.169 8.672 4.130 1.00 92.25 105 ALA A O 1
ATOM 835 N N . SER A 1 106 ? -3.284 7.387 5.602 1.00 92.50 106 SER A N 1
ATOM 836 C CA . SER A 1 106 ? -2.594 7.877 6.806 1.00 92.50 106 SER A CA 1
ATOM 837 C C . SER A 1 106 ? -1.095 7.550 6.839 1.00 92.50 106 SER A C 1
ATOM 839 O O . SER A 1 106 ? -0.329 8.275 7.476 1.00 92.50 106 SER A O 1
ATOM 841 N N . VAL A 1 107 ? -0.638 6.512 6.125 1.00 93.31 107 VAL A N 1
ATOM 842 C CA . VAL A 1 107 ? 0.801 6.231 5.935 1.00 93.31 107 VAL A CA 1
ATOM 843 C C . VAL A 1 107 ? 1.435 7.263 4.995 1.00 93.31 107 VAL A C 1
ATOM 845 O O . VAL A 1 107 ? 2.538 7.756 5.251 1.00 93.31 107 VAL A O 1
ATOM 848 N N . CYS A 1 108 ? 0.733 7.611 3.916 1.00 88.56 108 CYS A N 1
ATOM 849 C CA . CYS A 1 108 ? 1.210 8.543 2.896 1.00 88.56 108 CYS A CA 1
ATOM 850 C C . CYS A 1 108 ? 1.147 10.011 3.347 1.00 88.56 108 CYS A C 1
ATOM 852 O O . CYS A 1 108 ? 2.083 10.771 3.099 1.00 88.56 108 CYS A O 1
ATOM 854 N N . TYR A 1 109 ? 0.077 10.394 4.050 1.00 86.25 109 TYR A N 1
ATOM 855 C CA . TYR A 1 109 ? -0.187 11.753 4.530 1.00 86.25 109 TYR A CA 1
ATOM 856 C C . TYR A 1 109 ? -0.412 11.763 6.047 1.00 86.25 109 TYR A C 1
ATOM 858 O O . TYR A 1 109 ? -1.538 11.976 6.507 1.00 86.25 109 TYR A O 1
ATOM 866 N N . PRO A 1 110 ? 0.643 11.541 6.849 1.00 82.25 110 PRO A N 1
ATOM 867 C CA . PRO A 1 110 ? 0.517 11.555 8.297 1.00 82.25 110 PRO A CA 1
ATOM 868 C C . PRO A 1 110 ? 0.089 12.950 8.772 1.00 82.25 110 PRO A C 1
ATOM 870 O O . PRO A 1 110 ? 0.838 13.924 8.674 1.00 82.25 110 PRO A O 1
ATOM 873 N N . ARG A 1 111 ? -1.133 13.055 9.301 1.00 82.00 111 ARG A N 1
ATOM 874 C CA . ARG A 1 111 ? -1.616 14.266 9.976 1.00 82.00 111 ARG A CA 1
ATOM 875 C C . ARG A 1 111 ? -0.912 14.416 11.325 1.00 82.00 111 ARG A C 1
ATOM 877 O O . ARG A 1 111 ? -0.655 13.419 11.992 1.00 82.00 111 ARG A O 1
ATOM 884 N N . PHE A 1 112 ? -0.623 15.652 11.738 1.00 74.31 112 PHE A N 1
ATOM 885 C CA . PHE A 1 112 ? -0.176 15.993 13.101 1.00 74.31 112 PHE A CA 1
ATOM 886 C C . PHE A 1 112 ? 0.960 15.109 13.676 1.00 74.31 112 PHE A C 1
ATOM 888 O O . PHE A 1 112 ? 0.926 14.755 14.850 1.00 74.31 112 PHE A O 1
ATOM 895 N N . ASN A 1 113 ? 1.966 14.741 12.869 1.00 72.00 113 ASN A N 1
ATOM 896 C CA . ASN A 1 113 ? 3.088 13.867 13.269 1.00 72.00 113 ASN A CA 1
ATOM 897 C C . ASN A 1 113 ? 2.693 12.449 13.742 1.00 72.00 113 ASN A C 1
ATOM 899 O O . ASN A 1 113 ? 3.424 11.827 14.515 1.00 72.00 113 ASN A O 1
ATOM 903 N N . ARG A 1 114 ? 1.563 11.903 13.275 1.00 85.69 114 ARG A N 1
ATOM 904 C CA . ARG A 1 114 ? 1.195 10.501 13.535 1.00 85.69 114 ARG A CA 1
ATOM 905 C C . ARG A 1 114 ? 2.221 9.533 12.918 1.00 85.69 114 ARG A C 1
ATOM 907 O O . ARG A 1 114 ? 2.783 9.786 11.853 1.00 85.69 114 ARG A O 1
ATOM 914 N N . SER A 1 115 ? 2.473 8.419 13.607 1.00 92.38 115 SER A N 1
ATOM 915 C CA . SER A 1 115 ? 3.494 7.434 13.220 1.00 92.38 115 SER A CA 1
ATOM 916 C C . SER A 1 115 ? 3.074 6.621 11.993 1.00 92.38 115 SER A C 1
ATOM 918 O O . SER A 1 115 ? 2.053 5.928 12.021 1.00 92.38 115 SER A O 1
ATOM 920 N N . LYS A 1 116 ? 3.906 6.639 10.942 1.00 93.19 116 LYS A N 1
ATOM 921 C CA . LYS A 1 116 ? 3.726 5.783 9.757 1.00 93.19 116 LYS A CA 1
ATOM 922 C C . LYS A 1 116 ? 3.781 4.299 10.112 1.00 93.19 116 LYS A C 1
ATOM 924 O O . LYS A 1 116 ? 3.016 3.517 9.560 1.00 93.19 116 LYS A O 1
ATOM 929 N N . ASP A 1 117 ? 4.651 3.915 11.045 1.00 94.88 117 ASP A N 1
ATOM 930 C CA . ASP A 1 117 ? 4.785 2.521 11.471 1.00 94.88 117 ASP A CA 1
ATOM 931 C C . ASP A 1 117 ? 3.493 2.039 12.132 1.00 94.88 117 ASP A C 1
ATOM 933 O O . ASP A 1 117 ? 2.970 0.992 11.760 1.00 94.88 117 ASP A O 1
ATOM 937 N N . THR A 1 118 ? 2.901 2.855 13.009 1.00 96.12 118 THR A N 1
ATOM 938 C CA . THR A 1 118 ? 1.604 2.547 13.628 1.00 96.12 118 THR A CA 1
ATOM 939 C C . THR A 1 118 ? 0.494 2.429 12.587 1.00 96.12 118 THR A C 1
ATOM 941 O O . THR A 1 118 ? -0.317 1.510 12.666 1.00 96.12 118 THR A O 1
ATOM 944 N N . ALA A 1 119 ? 0.464 3.309 11.582 1.00 96.31 119 ALA A N 1
ATOM 945 C CA . ALA A 1 119 ? -0.513 3.219 10.500 1.00 96.31 119 ALA A CA 1
ATOM 946 C C . ALA A 1 119 ? -0.343 1.930 9.667 1.00 96.31 119 ALA A C 1
ATOM 948 O O . ALA A 1 119 ? -1.335 1.274 9.351 1.00 96.31 119 ALA A O 1
ATOM 949 N N . ARG A 1 120 ? 0.894 1.492 9.385 1.00 97.75 120 ARG A N 1
ATOM 950 C CA . ARG A 1 120 ? 1.148 0.193 8.728 1.00 97.75 120 ARG A CA 1
ATOM 951 C C . ARG A 1 120 ? 0.711 -0.990 9.595 1.00 97.75 120 ARG A C 1
ATOM 953 O O . ARG A 1 120 ? 0.136 -1.940 9.069 1.00 97.75 120 ARG A O 1
ATOM 960 N N . GLU A 1 121 ? 0.925 -0.931 10.909 1.00 98.25 121 GLU A N 1
ATOM 961 C CA . GLU A 1 121 ? 0.423 -1.958 11.833 1.00 98.25 121 GLU A CA 1
ATOM 962 C C . GLU A 1 121 ? -1.110 -1.991 11.884 1.00 98.25 121 GLU A C 1
ATOM 964 O O . GLU A 1 121 ? -1.695 -3.070 11.940 1.00 98.25 121 GLU A O 1
ATOM 969 N N . ILE A 1 122 ? -1.779 -0.838 11.779 1.00 98.12 122 ILE A N 1
ATOM 970 C CA . ILE A 1 122 ? -3.240 -0.773 11.629 1.00 98.12 122 ILE A CA 1
ATOM 971 C C . ILE A 1 122 ? -3.689 -1.434 10.320 1.00 98.12 122 ILE A C 1
ATOM 973 O O . ILE A 1 122 ? -4.642 -2.208 10.343 1.00 98.12 122 ILE A O 1
ATOM 977 N N . VAL A 1 123 ? -2.998 -1.212 9.195 1.00 98.31 123 VAL A N 1
ATOM 978 C CA . VAL A 1 123 ? -3.308 -1.904 7.927 1.00 98.31 123 VAL A CA 1
ATOM 979 C C . VAL A 1 123 ? -3.194 -3.423 8.088 1.00 98.31 123 VAL A C 1
ATOM 981 O O . VAL A 1 123 ? -4.131 -4.142 7.743 1.00 98.31 123 VAL A O 1
ATOM 984 N N . LYS A 1 124 ? -2.094 -3.923 8.671 1.00 98.62 124 LYS A N 1
ATOM 985 C CA . LYS A 1 124 ? -1.926 -5.362 8.956 1.00 98.62 124 LYS A CA 1
ATOM 986 C C . LYS A 1 124 ? -3.046 -5.901 9.841 1.00 98.62 124 LYS A C 1
ATOM 988 O O . LYS A 1 124 ? -3.536 -7.006 9.622 1.00 98.62 124 LYS A O 1
ATOM 993 N N . LEU A 1 125 ? -3.445 -5.125 10.846 1.00 98.50 125 LEU A N 1
ATOM 994 C CA . LEU A 1 125 ? -4.502 -5.497 11.771 1.00 98.50 125 LEU A CA 1
ATOM 995 C C . LEU A 1 125 ? -5.859 -5.591 11.065 1.00 98.50 125 LEU A C 1
ATOM 997 O O . LEU A 1 125 ? -6.539 -6.599 11.214 1.00 98.50 125 LEU A O 1
ATOM 1001 N N . LEU A 1 126 ? -6.224 -4.602 10.248 1.00 98.38 126 LEU A N 1
ATOM 1002 C CA . LEU A 1 126 ? -7.453 -4.629 9.450 1.00 98.38 126 LEU A CA 1
ATOM 1003 C C . LEU A 1 126 ? -7.494 -5.859 8.531 1.00 98.38 126 LEU A C 1
ATOM 1005 O O . LEU A 1 126 ? -8.489 -6.581 8.520 1.00 98.38 126 LEU A O 1
ATOM 1009 N N . ILE A 1 127 ? -6.395 -6.146 7.824 1.00 98.62 127 ILE A N 1
ATOM 1010 C CA . ILE A 1 127 ? -6.274 -7.331 6.959 1.00 98.62 127 ILE A CA 1
ATOM 1011 C C . ILE A 1 127 ? -6.451 -8.620 7.771 1.00 98.62 127 ILE A C 1
ATOM 1013 O O . ILE A 1 127 ? -7.233 -9.486 7.383 1.00 98.62 127 ILE A O 1
ATOM 1017 N N . LYS A 1 128 ? -5.795 -8.731 8.935 1.00 98.38 128 LYS A N 1
ATOM 1018 C CA . LYS A 1 128 ? -5.917 -9.892 9.832 1.00 98.38 128 LYS A CA 1
ATOM 1019 C C . LYS A 1 128 ? -7.367 -10.172 10.239 1.00 98.38 128 LYS A C 1
ATOM 1021 O O . LYS A 1 128 ? -7.728 -11.334 10.404 1.00 98.38 128 LYS A O 1
ATOM 1026 N N . TYR A 1 129 ? -8.178 -9.131 10.417 1.00 98.25 129 TYR A N 1
ATOM 1027 C CA . TYR A 1 129 ? -9.591 -9.263 10.774 1.00 98.25 129 TYR A CA 1
ATOM 1028 C C . TYR A 1 129 ? -10.526 -9.420 9.564 1.00 98.25 129 TYR A C 1
ATOM 1030 O O . TYR A 1 129 ? -11.725 -9.583 9.760 1.00 98.25 129 TYR A O 1
ATOM 1038 N N . GLY A 1 130 ? -10.004 -9.451 8.332 1.00 97.38 130 GLY A N 1
ATOM 1039 C CA . GLY A 1 130 ? -10.782 -9.734 7.121 1.00 97.38 130 GLY A CA 1
ATOM 1040 C C . GLY A 1 130 ? -11.152 -8.505 6.289 1.00 97.38 130 GLY A C 1
ATOM 1041 O O . GLY A 1 130 ? -12.135 -8.551 5.547 1.00 97.38 130 GLY A O 1
ATOM 1042 N N . ALA A 1 131 ? -10.403 -7.404 6.402 1.00 97.69 131 ALA A N 1
ATOM 1043 C CA . ALA A 1 131 ? -10.534 -6.291 5.465 1.00 97.69 131 ALA A CA 1
ATOM 1044 C C . ALA A 1 131 ? -10.172 -6.731 4.035 1.00 97.69 131 ALA A C 1
ATOM 1046 O O . ALA A 1 131 ? -9.133 -7.354 3.809 1.00 97.69 131 ALA A O 1
ATOM 1047 N N . ASP A 1 132 ? -11.001 -6.361 3.061 1.00 97.62 132 ASP A N 1
ATOM 1048 C CA . ASP A 1 132 ? -10.733 -6.565 1.642 1.00 97.62 132 ASP A CA 1
ATOM 1049 C C . ASP A 1 132 ? -9.592 -5.644 1.188 1.00 97.62 132 ASP A C 1
ATOM 1051 O O . ASP A 1 132 ? -9.764 -4.438 0.998 1.00 97.62 132 ASP A O 1
ATOM 1055 N N . VAL A 1 133 ? -8.414 -6.234 0.976 1.00 97.69 133 VAL A N 1
ATOM 1056 C CA . VAL A 1 133 ? -7.200 -5.548 0.506 1.00 97.69 133 VAL A CA 1
ATOM 1057 C C . VAL A 1 133 ? -7.393 -4.832 -0.841 1.00 97.69 133 VAL A C 1
ATOM 1059 O O . VAL A 1 133 ? -6.692 -3.863 -1.141 1.00 97.69 133 VAL A O 1
ATOM 1062 N N . ASN A 1 134 ? -8.365 -5.274 -1.643 1.00 96.62 134 ASN A N 1
ATOM 1063 C CA . ASN A 1 134 ? -8.673 -4.739 -2.965 1.00 96.62 134 ASN A CA 1
ATOM 1064 C C . ASN A 1 134 ? -9.875 -3.785 -2.968 1.00 96.62 134 ASN A C 1
ATOM 1066 O O . ASN A 1 134 ? -10.293 -3.339 -4.044 1.00 96.62 134 ASN A O 1
ATOM 1070 N N . ALA A 1 135 ? -10.408 -3.432 -1.794 1.00 95.00 135 ALA A N 1
ATOM 1071 C CA . ALA A 1 135 ? -11.568 -2.565 -1.679 1.00 95.00 135 ALA A CA 1
ATOM 1072 C C . ALA A 1 135 ? -11.345 -1.223 -2.397 1.00 95.00 135 ALA A C 1
ATOM 1074 O O . ALA A 1 135 ? -10.340 -0.530 -2.201 1.00 95.00 135 ALA A O 1
ATOM 1075 N N . ARG A 1 136 ? -12.320 -0.841 -3.231 1.00 90.94 136 ARG A N 1
ATOM 1076 C CA . ARG A 1 136 ? -12.262 0.369 -4.063 1.00 90.94 136 ARG A CA 1
ATOM 1077 C C . ARG A 1 136 ? -13.039 1.522 -3.432 1.00 90.94 136 ARG A C 1
ATOM 1079 O O . ARG A 1 136 ? -14.204 1.378 -3.043 1.00 90.94 136 ARG A O 1
ATOM 1086 N N . ALA A 1 137 ? -12.398 2.685 -3.374 1.00 88.19 137 ALA A N 1
ATOM 1087 C CA . ALA A 1 137 ? -13.067 3.962 -3.147 1.00 88.19 137 ALA A CA 1
ATOM 1088 C C . ALA A 1 137 ? -13.805 4.418 -4.420 1.00 88.19 137 ALA A C 1
ATOM 1090 O O . ALA A 1 137 ? -13.484 3.969 -5.523 1.00 88.19 137 ALA A O 1
ATOM 1091 N N . ILE A 1 138 ? -14.747 5.364 -4.295 1.00 83.75 138 ILE A N 1
ATOM 1092 C CA . ILE A 1 138 ? -15.515 5.916 -5.435 1.00 83.75 138 ILE A CA 1
ATOM 1093 C C . ILE A 1 138 ? -14.603 6.416 -6.574 1.00 83.75 138 ILE A C 1
ATOM 1095 O O . ILE A 1 138 ? -14.924 6.278 -7.752 1.00 83.75 138 ILE A O 1
ATOM 1099 N N . GLY A 1 139 ? -13.431 6.962 -6.241 1.00 76.81 139 GLY A N 1
ATOM 1100 C CA . GLY A 1 139 ? -12.427 7.411 -7.212 1.00 76.81 139 GLY A CA 1
ATOM 1101 C C . GLY A 1 139 ? -11.603 6.293 -7.862 1.00 76.81 139 GLY A C 1
ATOM 1102 O O . GLY A 1 139 ? -10.584 6.585 -8.471 1.00 76.81 139 GLY A O 1
ATOM 1103 N N . GLY A 1 140 ? -11.966 5.020 -7.689 1.00 84.75 140 GLY A N 1
ATOM 1104 C CA . GLY A 1 140 ? -11.195 3.878 -8.190 1.00 84.75 140 GLY A CA 1
ATOM 1105 C C . GLY A 1 140 ? -9.873 3.625 -7.457 1.00 84.75 140 GLY A C 1
ATOM 1106 O O . GLY A 1 140 ? -9.129 2.727 -7.845 1.00 84.75 140 GLY A O 1
ATOM 1107 N N . GLY A 1 141 ? -9.585 4.397 -6.408 1.00 89.25 141 GLY A N 1
ATOM 1108 C CA . GLY A 1 141 ? -8.413 4.218 -5.565 1.00 89.25 141 GLY A CA 1
ATOM 1109 C C . GLY A 1 141 ? -8.526 2.980 -4.674 1.00 89.25 141 GLY A C 1
ATOM 1110 O O . GLY A 1 141 ? -9.620 2.605 -4.249 1.00 89.25 141 GLY A O 1
ATOM 1111 N N . THR A 1 142 ? -7.381 2.371 -4.381 1.00 94.69 142 THR A N 1
ATOM 1112 C CA . THR A 1 142 ? -7.207 1.224 -3.478 1.00 94.69 142 THR A CA 1
ATOM 1113 C C . THR A 1 142 ? -5.994 1.457 -2.584 1.00 94.69 142 THR A C 1
ATOM 1115 O O . THR A 1 142 ? -5.200 2.367 -2.835 1.00 94.69 142 THR A O 1
ATOM 1118 N N . ALA A 1 143 ? -5.828 0.639 -1.544 1.00 96.62 143 ALA A N 1
ATOM 1119 C CA . ALA A 1 143 ? -4.694 0.762 -0.630 1.00 96.62 143 ALA A CA 1
ATOM 1120 C C . ALA A 1 143 ? -3.335 0.676 -1.357 1.00 96.62 143 ALA A C 1
ATOM 1122 O O . ALA A 1 143 ? -2.424 1.440 -1.041 1.00 96.62 143 ALA A O 1
ATOM 1123 N N . ILE A 1 144 ? -3.209 -0.191 -2.373 1.00 97.44 144 ILE A N 1
ATOM 1124 C CA . ILE A 1 144 ? -1.952 -0.347 -3.124 1.00 97.44 144 ILE A CA 1
ATOM 1125 C C . ILE A 1 144 ? -1.654 0.848 -4.036 1.00 97.44 144 ILE A C 1
ATOM 1127 O O . ILE A 1 144 ? -0.493 1.213 -4.188 1.00 97.44 144 ILE A O 1
ATOM 1131 N N . LEU A 1 145 ? -2.685 1.508 -4.580 1.00 95.12 145 LEU A N 1
ATOM 1132 C CA . LEU A 1 145 ? -2.508 2.755 -5.333 1.00 95.12 145 LEU A CA 1
ATOM 1133 C C . LEU A 1 145 ? -1.992 3.879 -4.417 1.00 95.12 145 LEU A C 1
ATOM 1135 O O . LEU A 1 145 ? -1.090 4.614 -4.802 1.00 95.12 145 LEU A O 1
ATOM 1139 N N . TRP A 1 146 ? -2.474 3.976 -3.171 1.00 93.62 146 TRP A N 1
ATOM 1140 C CA . TRP A 1 146 ? -1.882 4.911 -2.203 1.00 93.62 146 TRP A CA 1
ATOM 1141 C C . TRP A 1 146 ? -0.415 4.602 -1.923 1.00 93.62 146 TRP A C 1
ATOM 1143 O O . TRP A 1 146 ? 0.426 5.490 -2.053 1.00 93.62 146 TRP A O 1
ATOM 1153 N N . ALA A 1 147 ? -0.115 3.351 -1.564 1.00 96.25 147 ALA A N 1
ATOM 1154 C CA . ALA A 1 147 ? 1.237 2.924 -1.220 1.00 96.25 147 ALA A CA 1
ATOM 1155 C C . ALA A 1 147 ? 2.232 3.209 -2.357 1.00 96.25 147 ALA A C 1
ATOM 1157 O O . ALA A 1 147 ? 3.300 3.774 -2.120 1.00 96.25 147 ALA A O 1
ATOM 1158 N N . ALA A 1 148 ? 1.836 2.906 -3.597 1.00 95.62 148 ALA A N 1
ATOM 1159 C CA . ALA A 1 148 ? 2.621 3.197 -4.788 1.00 95.62 148 ALA A CA 1
ATOM 1160 C C . ALA A 1 148 ? 2.774 4.705 -5.035 1.00 95.62 148 ALA A C 1
ATOM 1162 O O . ALA A 1 148 ? 3.888 5.182 -5.247 1.00 95.62 148 ALA A O 1
ATOM 1163 N N . GLY A 1 149 ? 1.679 5.467 -4.961 1.00 92.44 149 GLY A N 1
ATOM 1164 C CA . GLY A 1 149 ? 1.667 6.907 -5.218 1.00 92.44 149 GLY A CA 1
ATOM 1165 C C . GLY A 1 149 ? 2.454 7.747 -4.210 1.00 92.44 149 GLY A C 1
ATOM 1166 O O . GLY A 1 149 ? 2.872 8.847 -4.553 1.00 92.44 149 GLY A O 1
ATOM 1167 N N . CYS A 1 150 ? 2.685 7.245 -2.993 1.00 91.56 150 CYS A N 1
ATOM 1168 C CA . CYS A 1 150 ? 3.557 7.890 -2.007 1.00 91.56 150 CYS A CA 1
ATOM 1169 C C . CYS A 1 150 ? 4.922 7.205 -1.840 1.00 91.56 150 CYS A C 1
ATOM 1171 O O . CYS A 1 150 ? 5.714 7.616 -0.991 1.00 91.56 150 CYS A O 1
ATOM 1173 N N . GLY A 1 151 ? 5.200 6.169 -2.641 1.00 94.69 151 GLY A N 1
ATOM 1174 C CA . GLY A 1 151 ? 6.475 5.461 -2.652 1.00 94.69 151 GLY A CA 1
ATOM 1175 C C . GLY A 1 151 ? 6.784 4.685 -1.368 1.00 94.69 151 GLY A C 1
ATOM 1176 O O . GLY A 1 151 ? 7.958 4.474 -1.075 1.00 94.69 151 GLY A O 1
ATOM 1177 N N . ASP A 1 152 ? 5.778 4.252 -0.602 1.00 96.06 152 ASP A N 1
ATOM 1178 C CA . ASP A 1 152 ? 5.987 3.497 0.637 1.00 96.06 152 ASP A CA 1
ATOM 1179 C C . ASP A 1 152 ? 6.168 1.998 0.348 1.00 96.06 152 ASP A C 1
ATOM 1181 O O . ASP A 1 152 ? 5.200 1.239 0.230 1.00 96.06 152 ASP A O 1
ATOM 1185 N N . SER A 1 153 ? 7.424 1.566 0.223 1.00 96.62 153 SER A N 1
ATOM 1186 C CA . SER A 1 153 ? 7.763 0.184 -0.142 1.00 96.62 153 SER A CA 1
ATOM 1187 C C . SER A 1 153 ? 7.297 -0.821 0.909 1.00 96.62 153 SER A C 1
ATOM 1189 O O . SER A 1 153 ? 6.757 -1.865 0.559 1.00 96.62 153 SER A O 1
ATOM 1191 N N . THR A 1 154 ? 7.407 -0.483 2.195 1.00 97.62 154 THR A N 1
ATOM 1192 C CA . THR A 1 154 ? 6.962 -1.348 3.295 1.00 97.62 154 THR A CA 1
ATOM 1193 C C . THR A 1 154 ? 5.458 -1.611 3.240 1.00 97.62 154 THR A C 1
ATOM 1195 O O . THR A 1 154 ? 5.037 -2.763 3.334 1.00 97.62 154 THR A O 1
ATOM 1198 N N . LEU A 1 155 ? 4.632 -0.571 3.077 1.00 98.06 155 LEU A N 1
ATOM 1199 C CA . LEU A 1 155 ? 3.186 -0.733 2.915 1.00 98.06 155 LEU A CA 1
ATOM 1200 C C . LEU A 1 155 ? 2.854 -1.491 1.625 1.00 98.06 155 LEU A C 1
ATOM 1202 O O . LEU A 1 155 ? 1.977 -2.350 1.637 1.00 98.06 155 LEU A O 1
ATOM 1206 N N . THR A 1 156 ? 3.571 -1.206 0.538 1.00 98.25 156 THR A N 1
ATOM 1207 C CA . THR A 1 156 ? 3.400 -1.899 -0.745 1.00 98.25 156 THR A CA 1
ATOM 1208 C C . THR A 1 156 ? 3.608 -3.405 -0.583 1.00 98.25 156 THR A C 1
ATOM 1210 O O . THR A 1 156 ? 2.727 -4.177 -0.952 1.00 98.25 156 THR A O 1
ATOM 1213 N N . THR A 1 157 ? 4.703 -3.828 0.054 1.00 98.25 157 THR A N 1
ATOM 1214 C CA . THR A 1 157 ? 4.984 -5.244 0.332 1.00 98.25 157 THR A CA 1
ATOM 1215 C C . THR A 1 157 ? 3.918 -5.875 1.225 1.00 98.25 157 THR A C 1
ATOM 1217 O O . THR A 1 157 ? 3.408 -6.936 0.886 1.00 98.25 157 THR A O 1
ATOM 1220 N N . ILE A 1 158 ? 3.494 -5.200 2.307 1.00 98.50 158 ILE A N 1
ATOM 1221 C CA . ILE A 1 158 ? 2.410 -5.695 3.179 1.00 98.50 158 ILE A CA 1
ATOM 1222 C C . ILE A 1 158 ? 1.149 -6.004 2.365 1.00 98.50 158 ILE A C 1
ATOM 1224 O O . ILE A 1 158 ? 0.513 -7.033 2.578 1.00 98.50 158 ILE A O 1
ATOM 1228 N N . LEU A 1 159 ? 0.768 -5.119 1.445 1.00 98.50 159 LEU A N 1
ATOM 1229 C CA . LEU A 1 159 ? -0.436 -5.290 0.636 1.00 98.50 159 LEU A CA 1
ATOM 1230 C C . LEU A 1 159 ? -0.276 -6.424 -0.387 1.00 98.50 159 LEU A C 1
ATOM 1232 O O . LEU A 1 159 ? -1.185 -7.242 -0.524 1.00 98.50 159 LEU A O 1
ATOM 1236 N N . ILE A 1 160 ? 0.872 -6.503 -1.068 1.00 98.31 160 ILE A N 1
ATOM 1237 C CA . ILE A 1 160 ? 1.184 -7.566 -2.039 1.00 98.31 160 ILE A CA 1
ATOM 1238 C C . ILE A 1 160 ? 1.148 -8.942 -1.370 1.00 98.31 160 ILE A C 1
ATOM 1240 O O . ILE A 1 160 ? 0.444 -9.831 -1.849 1.00 98.31 160 ILE A O 1
ATOM 1244 N N . ASP A 1 161 ? 1.822 -9.092 -0.227 1.00 98.12 161 ASP A N 1
ATOM 1245 C CA . ASP A 1 161 ? 1.888 -10.349 0.530 1.00 98.12 161 ASP A CA 1
ATOM 1246 C C . ASP A 1 161 ? 0.503 -10.837 0.986 1.00 98.12 161 ASP A C 1
ATOM 1248 O O . ASP A 1 161 ? 0.308 -12.022 1.250 1.00 98.12 161 ASP A O 1
ATOM 1252 N N . ASN A 1 162 ? -0.477 -9.930 1.058 1.00 98.19 162 ASN A N 1
ATOM 1253 C CA . ASN A 1 162 ? -1.858 -10.221 1.435 1.00 98.19 162 ASN A CA 1
ATOM 1254 C C . ASN A 1 162 ? -2.830 -10.229 0.238 1.00 98.19 162 ASN A C 1
ATOM 1256 O O . ASN A 1 162 ? -4.042 -10.157 0.430 1.00 98.19 162 ASN A O 1
ATOM 1260 N N . GLY A 1 163 ? -2.326 -10.349 -0.996 1.00 97.00 163 GLY A N 1
ATOM 1261 C CA . GLY A 1 163 ? -3.150 -10.573 -2.189 1.00 97.00 163 GLY A CA 1
ATOM 1262 C C . GLY A 1 163 ? -3.709 -9.307 -2.844 1.00 97.00 163 GLY A C 1
ATOM 1263 O O . GLY A 1 163 ? -4.728 -9.367 -3.542 1.00 97.00 163 GLY A O 1
ATOM 1264 N N . ALA A 1 164 ? -3.072 -8.151 -2.638 1.00 97.69 164 ALA A N 1
ATOM 1265 C CA . ALA A 1 164 ? -3.407 -6.950 -3.395 1.00 97.69 164 ALA A CA 1
ATOM 1266 C C . ALA A 1 164 ? -3.164 -7.150 -4.899 1.00 97.69 164 ALA A C 1
ATOM 1268 O O . ALA A 1 164 ? -2.123 -7.643 -5.331 1.00 97.69 164 ALA A O 1
ATOM 1269 N N . ASN A 1 165 ? -4.116 -6.709 -5.717 1.00 95.69 165 ASN A N 1
ATOM 1270 C CA . ASN A 1 165 ? -3.994 -6.719 -7.165 1.00 95.69 165 ASN A CA 1
ATOM 1271 C C . ASN A 1 165 ? -3.024 -5.618 -7.623 1.00 95.69 165 ASN A C 1
ATOM 1273 O O . ASN A 1 165 ? -3.397 -4.451 -7.752 1.00 95.69 165 ASN A O 1
ATOM 1277 N N . VAL A 1 166 ? -1.785 -6.013 -7.916 1.00 95.44 166 VAL A N 1
ATOM 1278 C CA . VAL A 1 166 ? -0.702 -5.134 -8.396 1.00 95.44 166 VAL A CA 1
ATOM 1279 C C . VAL A 1 166 ? -0.955 -4.508 -9.770 1.00 95.44 166 VAL A C 1
ATOM 1281 O O . VAL A 1 166 ? -0.324 -3.511 -10.110 1.00 95.44 166 VAL A O 1
ATOM 1284 N N . ASN A 1 167 ? -1.887 -5.060 -10.552 1.00 91.62 167 ASN A N 1
ATOM 1285 C CA . ASN A 1 167 ? -2.225 -4.602 -11.903 1.00 91.62 167 ASN A CA 1
ATOM 1286 C C . ASN A 1 167 ? -3.564 -3.844 -11.944 1.00 91.62 167 ASN A C 1
ATOM 1288 O O . ASN A 1 167 ? -4.164 -3.678 -13.007 1.00 91.62 167 ASN A O 1
ATOM 1292 N N . ILE A 1 168 ? -4.068 -3.407 -10.786 1.00 91.12 168 ILE A N 1
ATOM 1293 C CA . ILE A 1 168 ? -5.262 -2.565 -10.705 1.00 91.12 168 ILE A CA 1
ATOM 1294 C C . ILE A 1 168 ? -5.033 -1.224 -11.407 1.00 91.12 168 ILE A C 1
ATOM 1296 O O . ILE A 1 168 ? -3.905 -0.770 -11.514 1.00 91.12 168 ILE A O 1
ATOM 1300 N N . VAL A 1 169 ? -6.094 -0.559 -11.859 1.00 88.00 169 VAL A N 1
ATOM 1301 C CA . VAL A 1 169 ? -5.990 0.780 -12.459 1.00 88.00 169 VAL A CA 1
ATOM 1302 C C . VAL A 1 169 ? -6.783 1.804 -11.653 1.00 88.00 169 VAL A C 1
ATOM 1304 O O . VAL A 1 169 ? -7.908 1.534 -11.195 1.00 88.00 169 VAL A O 1
ATOM 1307 N N . SER A 1 170 ? -6.179 2.981 -11.465 1.00 85.44 170 SER A N 1
ATOM 1308 C CA . SER A 1 170 ? -6.862 4.157 -10.924 1.00 85.44 170 SER A CA 1
ATOM 1309 C C . SER A 1 170 ? -7.925 4.663 -11.907 1.00 85.44 170 SER A C 1
ATOM 1311 O O . SER A 1 170 ? -8.035 4.186 -13.040 1.00 85.44 170 SER A O 1
ATOM 1313 N N . LYS A 1 171 ? -8.730 5.648 -11.498 1.00 84.94 171 LYS A N 1
ATOM 1314 C CA . LYS A 1 171 ? -9.715 6.278 -12.392 1.00 84.94 171 LYS A CA 1
ATOM 1315 C C . LYS A 1 171 ? -9.061 7.012 -13.566 1.00 84.94 171 LYS A C 1
ATOM 1317 O O . LYS A 1 171 ? -9.644 7.084 -14.641 1.00 84.94 171 LYS A O 1
ATOM 1322 N N . GLU A 1 172 ? -7.847 7.503 -13.371 1.00 81.88 172 GLU A N 1
ATOM 1323 C CA . GLU A 1 172 ? -6.995 8.105 -14.396 1.00 81.88 172 GLU A CA 1
ATOM 1324 C C . GLU A 1 172 ? -6.315 7.040 -15.271 1.00 81.88 172 GLU A C 1
ATOM 1326 O O . GLU A 1 172 ? -5.476 7.376 -16.095 1.00 81.88 172 GLU A O 1
ATOM 1331 N N . GLY A 1 173 ? -6.640 5.755 -15.087 1.00 84.06 173 GLY A N 1
ATOM 1332 C CA . GLY A 1 173 ? -6.062 4.647 -15.843 1.00 84.06 173 GLY A CA 1
ATOM 1333 C C . GLY A 1 173 ? -4.573 4.441 -15.575 1.00 84.06 173 GLY A C 1
ATOM 1334 O O . GLY A 1 173 ? -3.860 3.978 -16.461 1.00 84.06 173 GLY A O 1
ATOM 1335 N N . LEU A 1 174 ? -4.099 4.797 -14.377 1.00 85.50 174 LEU A N 1
ATOM 1336 C CA . LEU A 1 174 ? -2.721 4.567 -13.954 1.00 85.50 174 LEU A CA 1
ATOM 1337 C C . LEU A 1 174 ? -2.625 3.270 -13.136 1.00 85.50 174 LEU A C 1
ATOM 1339 O O . LEU A 1 174 ? -3.287 3.163 -12.095 1.00 85.50 174 LEU A O 1
ATOM 1343 N N . PRO A 1 175 ? -1.807 2.294 -13.566 1.00 91.38 175 PRO A N 1
ATOM 1344 C CA . PRO A 1 175 ? -1.404 1.173 -12.724 1.00 91.38 175 PRO A CA 1
ATOM 1345 C C . PRO A 1 175 ? -0.515 1.620 -11.546 1.00 91.38 175 PRO A C 1
ATOM 1347 O O . PRO A 1 175 ? 0.174 2.640 -11.662 1.00 91.38 175 PRO A O 1
ATOM 1350 N N . PRO A 1 176 ? -0.438 0.850 -10.438 1.00 95.06 176 PRO A N 1
ATOM 1351 C CA . PRO A 1 176 ? 0.483 1.117 -9.333 1.00 95.06 176 PRO A CA 1
ATOM 1352 C C . PRO A 1 176 ? 1.929 1.342 -9.784 1.00 95.06 176 PRO A C 1
ATOM 1354 O O . PRO A 1 176 ? 2.589 2.252 -9.290 1.00 95.06 176 PRO A O 1
ATOM 1357 N N . LEU A 1 177 ? 2.416 0.566 -10.761 1.00 95.00 177 LEU A N 1
ATOM 1358 C CA . LEU A 1 177 ? 3.784 0.697 -11.270 1.00 95.00 177 LEU A CA 1
ATOM 1359 C C . LEU A 1 177 ? 4.056 2.093 -11.854 1.00 95.00 177 LEU A C 1
ATOM 1361 O O . LEU A 1 177 ? 5.077 2.698 -11.533 1.00 95.00 177 LEU A O 1
ATOM 1365 N N . HIS A 1 178 ? 3.128 2.645 -12.639 1.00 92.94 178 HIS A N 1
ATOM 1366 C CA . HIS A 1 178 ? 3.244 4.002 -13.187 1.00 92.94 178 HIS A CA 1
ATOM 1367 C C . HIS A 1 178 ? 3.190 5.068 -12.094 1.00 92.94 178 HIS A C 1
ATOM 1369 O O . HIS A 1 178 ? 3.982 6.009 -12.122 1.00 92.94 178 HIS A O 1
ATOM 1375 N N . GLN A 1 179 ? 2.321 4.908 -11.090 1.00 92.12 179 GLN A N 1
ATOM 1376 C CA . GLN A 1 179 ? 2.273 5.833 -9.951 1.00 92.12 179 GLN A CA 1
ATOM 1377 C C . GLN A 1 179 ? 3.598 5.853 -9.176 1.00 92.12 179 GLN A C 1
ATOM 1379 O O . GLN A 1 179 ? 4.127 6.931 -8.901 1.00 92.12 179 GLN A O 1
ATOM 1384 N N . ALA A 1 180 ? 4.178 4.681 -8.906 1.00 94.81 180 ALA A N 1
ATOM 1385 C CA . ALA A 1 180 ? 5.475 4.566 -8.246 1.00 94.81 180 ALA A CA 1
ATOM 1386 C C . ALA A 1 180 ? 6.613 5.192 -9.074 1.00 94.81 180 ALA A C 1
ATOM 1388 O O . ALA A 1 180 ? 7.504 5.828 -8.514 1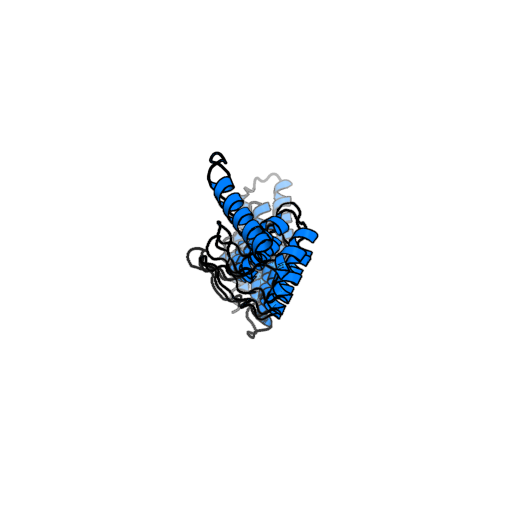.00 94.81 180 ALA A O 1
ATOM 1389 N N . ILE A 1 181 ? 6.570 5.070 -10.407 1.00 93.06 181 ILE A N 1
ATOM 1390 C CA . ILE A 1 181 ? 7.533 5.709 -11.321 1.00 93.06 181 ILE A CA 1
ATOM 1391 C C . ILE A 1 181 ? 7.404 7.236 -11.306 1.00 93.06 181 ILE A C 1
ATOM 1393 O O . ILE A 1 181 ? 8.412 7.941 -11.305 1.00 93.06 181 ILE A O 1
ATOM 1397 N N . HIS A 1 182 ? 6.188 7.780 -11.273 1.00 90.56 182 HIS A N 1
ATOM 1398 C CA . HIS A 1 182 ? 6.010 9.226 -11.143 1.00 90.56 182 HIS A CA 1
ATOM 1399 C C . HIS A 1 182 ? 6.526 9.748 -9.798 1.00 90.56 182 HIS A C 1
ATOM 1401 O O . HIS A 1 182 ? 7.128 10.825 -9.761 1.00 90.56 182 HIS A O 1
ATOM 1407 N N . GLU A 1 183 ? 6.325 8.997 -8.714 1.00 89.94 183 GLU A N 1
ATOM 1408 C CA . GLU A 1 183 ? 6.784 9.400 -7.385 1.00 89.94 183 GLU A CA 1
ATOM 1409 C C . GLU A 1 183 ? 8.305 9.268 -7.216 1.00 89.94 183 GLU A C 1
ATOM 1411 O O . GLU A 1 183 ? 8.946 10.156 -6.646 1.00 89.94 183 GLU A O 1
ATOM 1416 N N . SER A 1 184 ? 8.928 8.244 -7.810 1.00 89.31 184 SER A N 1
ATOM 1417 C CA . SER A 1 184 ? 10.388 8.074 -7.778 1.00 89.31 184 SER A CA 1
ATOM 1418 C C . SER A 1 184 ? 11.143 9.238 -8.427 1.00 89.31 184 SER A C 1
ATOM 1420 O O . SER A 1 184 ? 12.301 9.485 -8.092 1.00 89.31 184 SER A O 1
ATOM 1422 N N . ARG A 1 185 ? 10.494 10.047 -9.277 1.00 84.81 185 ARG A N 1
ATOM 1423 C CA . ARG A 1 185 ? 11.087 11.294 -9.791 1.00 84.81 185 ARG A CA 1
ATOM 1424 C C . ARG A 1 185 ? 11.454 12.274 -8.682 1.00 84.81 185 ARG A C 1
ATOM 1426 O O . ARG A 1 185 ? 12.437 12.999 -8.829 1.00 84.81 185 ARG A O 1
ATOM 1433 N N . ARG A 1 186 ? 10.650 12.326 -7.614 1.00 83.69 186 ARG A N 1
ATOM 1434 C CA . ARG A 1 186 ? 10.838 13.240 -6.480 1.00 83.69 186 ARG A CA 1
ATOM 1435 C C . ARG A 1 186 ? 11.737 12.630 -5.415 1.00 83.69 186 ARG A C 1
ATOM 1437 O O . ARG A 1 186 ? 12.628 13.311 -4.921 1.00 83.69 186 ARG A O 1
ATOM 1444 N N . SER A 1 187 ? 11.509 11.363 -5.077 1.00 83.19 187 SER A N 1
ATOM 1445 C CA . SER A 1 187 ? 12.205 10.686 -3.976 1.00 83.19 187 SER A CA 1
ATOM 1446 C C . SER A 1 187 ? 13.518 10.014 -4.387 1.00 83.19 187 SER A C 1
ATOM 1448 O O . SER A 1 187 ? 14.366 9.768 -3.533 1.00 83.19 187 SER A O 1
ATOM 1450 N N . LYS A 1 188 ? 13.694 9.700 -5.680 1.00 78.19 188 LYS A N 1
ATOM 1451 C CA . LYS A 1 188 ? 14.780 8.859 -6.224 1.00 78.19 188 LYS A CA 1
ATOM 1452 C C . LYS A 1 188 ? 14.912 7.488 -5.540 1.00 78.19 188 LYS A C 1
ATOM 1454 O O . LYS A 1 188 ? 15.976 6.870 -5.577 1.00 78.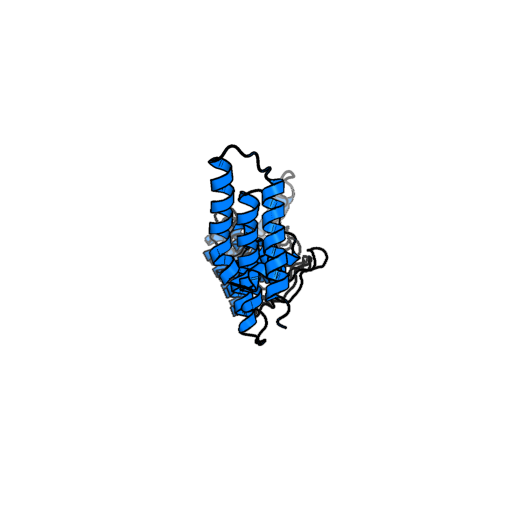19 188 LYS A O 1
ATOM 1459 N N . SER A 1 189 ? 13.809 7.011 -4.963 1.00 85.69 189 SER A N 1
ATOM 1460 C CA . SER A 1 189 ? 13.641 5.688 -4.362 1.00 85.69 189 SER A CA 1
ATOM 1461 C C . SER A 1 189 ? 12.984 4.742 -5.372 1.00 85.69 189 SER A C 1
ATOM 1463 O O . SER A 1 189 ? 12.012 5.110 -6.033 1.00 85.69 189 SER A O 1
ATOM 1465 N N . TYR A 1 190 ? 13.530 3.532 -5.509 1.00 92.88 190 TYR A N 1
ATOM 1466 C CA . TYR A 1 190 ? 13.052 2.506 -6.451 1.00 92.88 190 TYR A CA 1
ATOM 1467 C C . TYR A 1 190 ? 12.515 1.263 -5.741 1.00 92.88 190 TYR A C 1
ATOM 1469 O O . TYR A 1 190 ? 11.994 0.368 -6.392 1.00 92.88 190 TYR A O 1
ATOM 1477 N N . GLU A 1 191 ? 12.589 1.219 -4.416 1.00 95.12 191 GLU A N 1
ATOM 1478 C CA . GLU A 1 191 ? 12.218 0.078 -3.585 1.00 95.12 191 GLU A CA 1
ATOM 1479 C C . GLU A 1 191 ? 10.749 -0.319 -3.806 1.00 95.12 191 GLU A C 1
ATOM 1481 O O . GLU A 1 191 ? 10.422 -1.497 -3.901 1.00 95.12 191 GLU A O 1
ATOM 1486 N N . THR A 1 192 ? 9.856 0.661 -3.964 1.00 96.25 192 THR A N 1
ATOM 1487 C CA . THR A 1 192 ? 8.434 0.424 -4.276 1.00 96.25 192 THR A CA 1
ATOM 1488 C C . THR A 1 192 ? 8.242 -0.124 -5.691 1.00 96.25 192 THR A C 1
ATOM 1490 O O . THR A 1 192 ? 7.397 -0.988 -5.911 1.00 96.25 192 THR A O 1
ATOM 1493 N N . ILE A 1 193 ? 9.052 0.328 -6.652 1.00 95.81 193 ILE A N 1
ATOM 1494 C CA . ILE A 1 193 ? 9.029 -0.162 -8.039 1.00 95.81 193 ILE A CA 1
ATOM 1495 C C . ILE A 1 193 ? 9.513 -1.615 -8.082 1.00 95.81 193 ILE A C 1
ATOM 1497 O O . ILE A 1 193 ? 8.857 -2.464 -8.678 1.00 95.81 193 ILE A O 1
ATOM 1501 N N . GLU A 1 194 ? 10.618 -1.916 -7.401 1.00 94.38 194 GLU A N 1
ATOM 1502 C CA . GLU A 1 194 ? 11.161 -3.270 -7.270 1.00 94.38 194 GLU A CA 1
ATOM 1503 C C . GLU A 1 194 ? 10.171 -4.210 -6.568 1.00 94.38 194 GLU A C 1
ATOM 1505 O O . GLU A 1 194 ? 9.971 -5.335 -7.031 1.00 94.38 194 GLU A O 1
ATOM 1510 N N . ALA A 1 195 ? 9.497 -3.745 -5.509 1.00 95.81 195 ALA A N 1
ATOM 1511 C CA . ALA A 1 195 ? 8.458 -4.507 -4.818 1.00 95.81 195 ALA A CA 1
ATOM 1512 C C . ALA A 1 195 ? 7.272 -4.827 -5.742 1.00 95.81 195 ALA A C 1
ATOM 1514 O O . ALA A 1 195 ? 6.838 -5.975 -5.802 1.00 95.81 195 ALA A O 1
ATOM 1515 N N . LEU A 1 196 ? 6.780 -3.848 -6.510 1.00 95.94 196 LEU A N 1
ATOM 1516 C CA . LEU A 1 196 ? 5.683 -4.050 -7.464 1.00 95.94 196 LEU A CA 1
ATOM 1517 C C . LEU A 1 196 ? 6.062 -5.028 -8.581 1.00 95.94 196 LEU A C 1
ATOM 1519 O O . LEU A 1 196 ? 5.282 -5.926 -8.891 1.00 95.94 196 LEU A O 1
ATOM 1523 N N . ILE A 1 197 ? 7.257 -4.887 -9.157 1.00 93.50 197 ILE A N 1
ATOM 1524 C CA . ILE A 1 197 ? 7.779 -5.802 -10.181 1.00 93.50 197 ILE A CA 1
ATOM 1525 C C . ILE A 1 197 ? 7.878 -7.226 -9.627 1.00 93.50 197 ILE A C 1
ATOM 1527 O O . ILE A 1 197 ? 7.377 -8.165 -10.243 1.00 93.50 197 ILE A O 1
ATOM 1531 N N . THR A 1 198 ? 8.471 -7.384 -8.441 1.00 92.56 198 THR A N 1
ATOM 1532 C CA . THR A 1 198 ? 8.600 -8.688 -7.769 1.00 92.56 198 THR A CA 1
ATOM 1533 C C . THR A 1 198 ? 7.227 -9.284 -7.447 1.00 92.56 198 THR A C 1
ATOM 1535 O O . THR A 1 198 ? 7.035 -10.491 -7.562 1.00 92.56 198 THR A O 1
ATOM 1538 N N . GLY A 1 199 ? 6.250 -8.436 -7.117 1.00 91.69 199 GLY A N 1
ATOM 1539 C CA . GLY A 1 199 ? 4.850 -8.804 -6.911 1.00 91.69 199 GLY A CA 1
ATOM 1540 C C . GLY A 1 199 ? 4.063 -9.121 -8.187 1.00 91.69 199 GLY A C 1
ATOM 1541 O O . GLY A 1 199 ? 2.872 -9.408 -8.094 1.00 91.69 199 GLY A O 1
ATOM 1542 N N . GLY A 1 200 ? 4.685 -9.077 -9.372 1.00 90.25 200 GLY A N 1
ATOM 1543 C CA . GLY A 1 200 ? 4.054 -9.429 -10.648 1.00 90.25 200 GLY A CA 1
ATOM 1544 C C . GLY A 1 200 ? 3.365 -8.269 -11.376 1.00 90.25 200 GLY A C 1
ATOM 1545 O O . GLY A 1 200 ? 2.467 -8.501 -12.193 1.00 90.25 200 GLY A O 1
ATOM 1546 N N . ALA A 1 201 ? 3.741 -7.018 -11.091 1.00 92.19 201 ALA A N 1
ATOM 1547 C CA . ALA A 1 201 ? 3.284 -5.877 -11.877 1.00 92.19 201 ALA A CA 1
ATOM 1548 C C . ALA A 1 201 ? 3.808 -5.977 -13.317 1.00 92.19 201 ALA A C 1
ATOM 1550 O O . ALA A 1 201 ? 4.992 -6.218 -13.541 1.00 92.19 201 ALA A O 1
ATOM 1551 N N . ASN A 1 202 ? 2.934 -5.769 -14.301 1.00 84.94 202 ASN A N 1
ATOM 1552 C CA . ASN A 1 202 ? 3.298 -5.862 -15.712 1.00 84.94 202 ASN A CA 1
ATOM 1553 C C . ASN A 1 202 ? 3.890 -4.529 -16.229 1.00 84.94 202 ASN A C 1
ATOM 1555 O O . ASN A 1 202 ? 3.138 -3.562 -16.391 1.00 84.94 202 ASN A O 1
ATOM 1559 N N . PRO A 1 203 ? 5.198 -4.458 -16.561 1.00 83.62 203 PRO A N 1
ATOM 1560 C CA . PRO A 1 203 ? 5.840 -3.223 -17.024 1.00 83.62 203 PRO A CA 1
ATOM 1561 C C . PRO A 1 203 ? 5.445 -2.805 -18.449 1.00 83.62 203 PRO A C 1
ATOM 1563 O O . PRO A 1 203 ? 5.721 -1.674 -18.855 1.00 83.62 203 PRO A O 1
ATOM 1566 N N . HIS A 1 204 ? 4.790 -3.695 -19.202 1.00 82.75 204 HIS A N 1
ATOM 1567 C CA . HIS A 1 204 ? 4.380 -3.470 -20.593 1.00 82.75 204 HIS A CA 1
ATOM 1568 C C . HIS A 1 204 ? 2.990 -2.855 -20.725 1.00 82.75 204 HIS A C 1
ATOM 1570 O O . HIS A 1 204 ? 2.568 -2.513 -21.830 1.00 82.75 204 HIS A O 1
ATOM 1576 N N . VAL A 1 205 ? 2.258 -2.727 -19.616 1.00 83.31 205 VAL A N 1
ATOM 1577 C CA . VAL A 1 205 ? 0.975 -2.026 -19.615 1.00 83.31 205 VAL A CA 1
ATOM 1578 C C . VAL A 1 205 ? 1.235 -0.557 -19.921 1.00 83.31 205 VAL A C 1
ATOM 1580 O O . VAL A 1 205 ? 2.145 0.058 -19.367 1.00 83.31 205 VAL A O 1
ATOM 1583 N N . LYS A 1 206 ? 0.439 0.001 -20.828 1.00 82.38 206 LYS A N 1
ATOM 1584 C CA . LYS A 1 206 ? 0.408 1.441 -21.064 1.00 82.38 206 LYS A CA 1
ATOM 1585 C C . LYS A 1 206 ? -0.490 2.095 -20.024 1.00 82.38 206 LYS A C 1
ATOM 1587 O O . LYS A 1 206 ? -1.533 1.532 -19.686 1.00 82.38 206 LYS A O 1
ATOM 1592 N N . ASP A 1 207 ? -0.103 3.266 -19.533 1.00 82.69 207 ASP A N 1
ATOM 1593 C CA . ASP A 1 207 ? -1.061 4.118 -18.834 1.00 82.69 207 ASP A CA 1
ATOM 1594 C C . ASP A 1 207 ? -2.172 4.591 -19.785 1.00 82.69 207 ASP A C 1
ATOM 1596 O O . ASP A 1 207 ? -2.193 4.291 -20.982 1.00 82.69 207 ASP A O 1
ATOM 1600 N N . SER A 1 208 ? -3.162 5.293 -19.236 1.00 80.56 208 SER A N 1
ATOM 1601 C CA . SER A 1 208 ? -4.228 5.868 -20.051 1.00 80.56 208 SER A CA 1
ATOM 1602 C C . SER A 1 208 ? -3.668 6.774 -21.152 1.00 80.56 208 SER A C 1
ATOM 1604 O O . SER A 1 208 ? -2.731 7.529 -20.911 1.00 80.56 208 SER A O 1
ATOM 1606 N N . GLU A 1 209 ? -4.356 6.849 -22.288 1.00 67.12 209 GLU A N 1
ATOM 1607 C CA . GLU A 1 209 ? -4.068 7.834 -23.344 1.00 67.12 209 GLU A CA 1
ATOM 1608 C C . GLU A 1 209 ? -4.074 9.289 -22.828 1.00 67.12 209 GLU A C 1
ATOM 1610 O O . GLU A 1 209 ? -3.312 10.130 -23.298 1.00 67.12 209 GLU A O 1
ATOM 1615 N N . ALA A 1 210 ? -4.881 9.591 -21.802 1.00 65.94 210 ALA A N 1
ATOM 1616 C CA . ALA A 1 210 ? -4.878 10.897 -21.134 1.00 65.94 210 ALA A CA 1
ATOM 1617 C C . ALA A 1 210 ? -3.556 11.205 -20.395 1.00 65.94 210 ALA A C 1
ATOM 1619 O O . ALA A 1 210 ? -3.253 12.366 -20.136 1.00 65.94 210 ALA A O 1
ATOM 1620 N N . ASN A 1 211 ? -2.771 10.170 -20.093 1.00 67.00 211 ASN A N 1
ATOM 1621 C CA . ASN A 1 211 ? -1.448 10.202 -19.474 1.00 67.00 211 ASN A CA 1
ATOM 1622 C C . ASN A 1 211 ? -0.350 9.792 -20.474 1.00 67.00 211 ASN A C 1
ATOM 1624 O O . ASN A 1 211 ? 0.673 9.249 -20.086 1.00 67.00 211 ASN A O 1
ATOM 1628 N N . TYR A 1 212 ? -0.525 10.122 -21.758 1.00 69.38 212 TYR A N 1
ATOM 1629 C CA . TYR A 1 212 ? 0.444 9.904 -22.842 1.00 69.38 212 TYR A CA 1
ATOM 1630 C C . TYR A 1 212 ? 0.576 8.463 -23.366 1.00 69.38 212 TYR A C 1
ATOM 1632 O O . TYR A 1 212 ? 1.306 8.268 -24.340 1.00 69.38 212 TYR A O 1
ATOM 1640 N N . GLY A 1 213 ? -0.124 7.478 -22.794 1.00 80.44 213 GLY A N 1
ATOM 1641 C CA . GLY A 1 213 ? -0.194 6.113 -23.330 1.00 80.44 213 GLY A CA 1
ATOM 1642 C C . GLY A 1 213 ? 1.148 5.374 -23.297 1.00 80.44 213 GLY A C 1
ATOM 1643 O O . GLY A 1 213 ? 1.481 4.644 -24.238 1.00 80.44 213 GLY A O 1
ATOM 1644 N N . LYS A 1 214 ? 1.943 5.596 -22.247 1.00 83.12 214 LYS A N 1
ATOM 1645 C CA . LYS A 1 214 ? 3.328 5.130 -22.121 1.00 83.12 214 LYS A CA 1
ATOM 1646 C C . LYS A 1 214 ? 3.443 3.896 -21.236 1.00 83.12 214 LYS A C 1
ATOM 1648 O O . LYS A 1 214 ? 2.753 3.730 -20.232 1.00 83.12 214 LYS A O 1
ATOM 1653 N N . THR A 1 215 ? 4.359 3.014 -21.607 1.00 88.31 215 THR A N 1
ATOM 1654 C CA . THR A 1 215 ? 4.832 1.905 -20.772 1.00 88.31 215 THR A CA 1
ATOM 1655 C C . THR A 1 215 ? 5.789 2.405 -19.688 1.00 88.31 215 THR A C 1
ATOM 1657 O O . THR A 1 215 ? 6.338 3.508 -19.774 1.00 88.31 215 THR A O 1
ATOM 1660 N N . ALA A 1 216 ? 6.054 1.567 -18.684 1.00 88.06 216 ALA A N 1
ATOM 1661 C CA . ALA A 1 216 ? 6.986 1.896 -17.608 1.00 88.06 216 ALA A CA 1
ATOM 1662 C C . ALA A 1 216 ? 8.386 2.272 -18.138 1.00 88.06 216 ALA A C 1
ATOM 1664 O O . ALA A 1 216 ? 8.998 3.234 -17.671 1.00 88.06 216 ALA A O 1
ATOM 1665 N N . ILE A 1 217 ? 8.884 1.542 -19.145 1.00 84.50 217 ILE A N 1
ATOM 1666 C CA . ILE A 1 217 ? 10.216 1.782 -19.718 1.00 84.50 217 ILE A CA 1
ATOM 1667 C C . ILE A 1 217 ? 10.264 3.048 -20.583 1.00 84.50 217 ILE A C 1
ATOM 1669 O O . ILE A 1 217 ? 11.292 3.723 -20.622 1.00 84.50 217 ILE A O 1
ATOM 1673 N N . GLU A 1 218 ? 9.168 3.398 -21.260 1.00 82.00 218 GLU A N 1
ATOM 1674 C CA . GLU A 1 218 ? 9.068 4.641 -22.032 1.00 82.00 218 GLU A CA 1
ATOM 1675 C C . GLU A 1 218 ? 9.087 5.865 -21.111 1.00 82.00 218 GLU A C 1
ATOM 1677 O O . GLU A 1 218 ? 9.818 6.814 -21.391 1.00 82.00 218 GLU A O 1
ATOM 1682 N N . LEU A 1 219 ? 8.375 5.812 -19.978 1.00 85.50 219 LEU A N 1
ATOM 1683 C CA . LEU A 1 219 ? 8.441 6.854 -18.947 1.00 85.50 219 LEU A CA 1
ATOM 1684 C C . LEU A 1 219 ? 9.847 6.977 -18.348 1.00 85.50 219 LEU A C 1
ATOM 1686 O O . LEU A 1 219 ? 10.363 8.083 -18.207 1.00 85.50 219 LEU A O 1
ATOM 1690 N N . ALA A 1 220 ? 10.496 5.853 -18.033 1.00 85.81 220 ALA A N 1
ATOM 1691 C CA . ALA A 1 220 ? 11.853 5.850 -17.488 1.00 85.81 220 ALA A CA 1
ATOM 1692 C C . ALA A 1 220 ? 12.869 6.513 -18.433 1.00 85.81 220 ALA A C 1
ATOM 1694 O O . ALA A 1 220 ? 13.717 7.286 -17.987 1.00 85.81 220 ALA A O 1
ATOM 1695 N N . LYS A 1 221 ? 12.752 6.243 -19.741 1.00 81.44 221 LYS A N 1
ATOM 1696 C CA . LYS A 1 221 ? 13.585 6.861 -20.782 1.00 81.44 221 LYS A CA 1
ATOM 1697 C C . LYS A 1 221 ? 13.304 8.350 -20.937 1.00 81.44 221 LYS A C 1
ATOM 1699 O O . LYS A 1 221 ? 14.244 9.122 -21.022 1.00 81.44 221 LYS A O 1
ATOM 1704 N N . GLU A 1 222 ? 12.039 8.763 -20.941 1.00 83.69 222 GLU A N 1
ATOM 1705 C CA . GLU A 1 222 ? 11.671 10.184 -20.998 1.00 83.69 222 GLU A CA 1
ATOM 1706 C C . GLU A 1 222 ? 12.178 10.975 -19.788 1.00 83.69 222 GLU A C 1
ATOM 1708 O O . GLU A 1 222 ? 12.480 12.161 -19.897 1.00 83.69 222 GLU A O 1
ATOM 1713 N N . TYR A 1 223 ? 12.258 10.337 -18.623 1.00 82.12 223 TYR A N 1
ATOM 1714 C CA . TYR A 1 223 ? 12.786 10.965 -17.414 1.00 82.12 223 TYR A CA 1
ATOM 1715 C C . TYR A 1 223 ? 14.312 10.973 -17.350 1.00 82.12 223 TYR A C 1
ATOM 1717 O O . TYR A 1 223 ? 14.851 11.440 -16.344 1.00 82.12 223 TYR A O 1
ATOM 1725 N N . ASP A 1 224 ? 14.986 10.454 -18.382 1.00 81.31 224 ASP A N 1
ATOM 1726 C CA . ASP A 1 224 ? 16.428 10.221 -18.415 1.00 81.31 224 ASP A CA 1
ATOM 1727 C C . ASP A 1 224 ? 16.916 9.455 -17.166 1.00 81.31 224 ASP A C 1
ATOM 1729 O O . ASP A 1 224 ? 18.014 9.674 -16.647 1.00 81.31 224 ASP A O 1
ATOM 1733 N N . ASP A 1 225 ? 16.078 8.547 -16.644 1.00 80.94 225 ASP A N 1
ATOM 1734 C CA . ASP A 1 225 ? 16.363 7.790 -15.428 1.00 80.94 225 ASP A CA 1
ATOM 1735 C C . ASP A 1 225 ? 16.980 6.429 -15.766 1.00 80.94 225 ASP A C 1
ATOM 1737 O O . ASP A 1 225 ? 16.328 5.383 -15.781 1.00 80.94 225 ASP A O 1
ATOM 1741 N N . PHE A 1 226 ? 18.283 6.447 -16.052 1.00 79.50 226 PHE A N 1
ATOM 1742 C CA . PHE A 1 226 ? 19.040 5.252 -16.440 1.00 79.50 226 PHE A CA 1
ATOM 1743 C C . PHE A 1 226 ? 18.984 4.130 -15.398 1.00 79.50 226 PHE A C 1
ATOM 1745 O O . PHE A 1 226 ? 19.029 2.952 -15.754 1.00 79.50 226 PHE A O 1
ATOM 1752 N N . LYS A 1 227 ? 18.880 4.468 -14.105 1.00 84.94 227 LYS A N 1
ATOM 1753 C CA . LYS A 1 227 ? 18.774 3.454 -13.050 1.00 84.94 227 LYS A CA 1
ATOM 1754 C C . LYS A 1 227 ? 17.424 2.749 -13.130 1.00 84.94 227 LYS A C 1
ATOM 1756 O O . LYS A 1 227 ? 17.391 1.522 -13.075 1.00 84.94 227 LYS A O 1
ATOM 1761 N N . LEU A 1 228 ? 16.341 3.499 -13.319 1.00 85.25 228 LEU A N 1
ATOM 1762 C CA . LEU A 1 228 ? 15.016 2.925 -13.523 1.00 85.25 228 LEU A CA 1
ATOM 1763 C C . LEU A 1 228 ? 14.934 2.082 -14.802 1.00 85.25 228 LEU A C 1
ATOM 1765 O O . LEU A 1 228 ? 14.363 0.995 -14.769 1.00 85.25 228 LEU A O 1
ATOM 1769 N N . VAL A 1 229 ? 15.542 2.539 -15.903 1.00 85.31 229 VAL A N 1
ATOM 1770 C CA . VAL A 1 229 ? 15.630 1.751 -17.146 1.00 85.31 229 VAL A CA 1
ATOM 1771 C C . VAL A 1 229 ? 16.289 0.399 -16.872 1.00 85.31 229 VAL A C 1
ATOM 1773 O O . VAL A 1 229 ? 15.709 -0.629 -17.208 1.00 85.31 229 VAL A O 1
ATOM 1776 N N . ASN A 1 230 ? 17.430 0.377 -16.176 1.00 83.56 230 ASN A N 1
ATOM 1777 C CA . ASN A 1 230 ? 18.121 -0.871 -15.836 1.00 83.56 230 ASN A CA 1
ATOM 1778 C C . ASN A 1 230 ? 17.271 -1.808 -14.957 1.00 83.56 230 ASN A C 1
ATOM 1780 O O . ASN A 1 230 ? 17.288 -3.021 -15.165 1.00 83.56 230 ASN A O 1
ATOM 1784 N N . ILE A 1 231 ? 16.531 -1.268 -13.980 1.00 86.19 231 ILE A N 1
ATOM 1785 C CA . ILE A 1 231 ? 15.628 -2.057 -13.120 1.00 86.19 231 ILE A CA 1
ATOM 1786 C C . ILE A 1 231 ? 14.533 -2.718 -13.967 1.00 86.19 231 ILE A C 1
ATOM 1788 O O . ILE A 1 231 ? 14.312 -3.926 -13.869 1.00 86.19 231 ILE A O 1
ATOM 1792 N N . LEU A 1 232 ? 13.885 -1.938 -14.835 1.00 85.56 232 LEU A N 1
ATOM 1793 C CA . LEU A 1 232 ? 12.801 -2.416 -15.693 1.00 85.56 232 LEU A CA 1
ATOM 1794 C C . LEU A 1 232 ? 13.299 -3.423 -16.738 1.00 85.56 232 LEU A C 1
ATOM 1796 O O . LEU A 1 232 ? 12.648 -4.439 -16.969 1.00 85.56 232 LEU A O 1
ATOM 1800 N N . GLU A 1 233 ? 14.470 -3.207 -17.332 1.00 81.31 233 GLU A N 1
ATOM 1801 C CA . GLU A 1 233 ? 15.046 -4.142 -18.301 1.00 81.31 233 GLU A CA 1
ATOM 1802 C C . GLU A 1 233 ? 15.466 -5.467 -17.669 1.00 81.31 233 GLU A C 1
ATOM 1804 O O . GLU A 1 233 ? 15.186 -6.523 -18.236 1.00 81.31 233 GLU A O 1
ATOM 1809 N N . LYS A 1 234 ? 16.069 -5.432 -16.474 1.00 78.75 234 LYS A N 1
ATOM 1810 C CA . LYS A 1 234 ? 16.420 -6.651 -15.737 1.00 78.75 234 LYS A CA 1
ATOM 1811 C C . LYS A 1 234 ? 15.176 -7.479 -15.412 1.00 78.75 234 LYS A C 1
ATOM 1813 O O . LYS A 1 234 ? 15.182 -8.694 -15.581 1.00 78.75 234 LYS A O 1
ATOM 1818 N N . SER A 1 235 ? 14.089 -6.819 -15.017 1.00 71.50 235 SER A N 1
ATOM 1819 C CA . SER A 1 235 ? 12.817 -7.503 -14.772 1.00 71.50 235 SER A CA 1
ATOM 1820 C C . SER A 1 235 ? 12.205 -8.126 -16.030 1.00 71.50 235 SER A C 1
ATOM 1822 O O . SER A 1 235 ? 11.494 -9.123 -15.950 1.00 71.50 235 SER A O 1
ATOM 1824 N N . ASN A 1 236 ? 12.522 -7.572 -17.204 1.00 62.38 236 ASN A N 1
ATOM 1825 C CA . ASN A 1 236 ? 12.053 -8.069 -18.491 1.00 62.38 236 ASN A CA 1
ATOM 1826 C C . ASN A 1 236 ? 12.878 -9.269 -18.993 1.00 62.38 236 ASN A C 1
ATOM 1828 O O . ASN A 1 236 ? 12.339 -10.145 -19.663 1.00 62.38 236 ASN A O 1
ATOM 1832 N N . SER A 1 237 ? 14.176 -9.346 -18.664 1.00 56.50 237 SER A N 1
ATOM 1833 C CA . SER A 1 237 ? 15.033 -10.475 -19.064 1.00 56.50 237 SER A CA 1
ATOM 1834 C C . SER A 1 237 ? 14.689 -11.795 -18.368 1.00 56.50 237 SER A C 1
ATOM 1836 O O . SER A 1 237 ? 14.916 -12.854 -18.952 1.00 56.50 237 SER A O 1
ATOM 1838 N N . ASP A 1 238 ? 14.084 -11.741 -17.178 1.00 49.66 238 ASP A N 1
ATOM 1839 C CA . ASP A 1 238 ? 13.614 -12.931 -16.455 1.00 49.66 238 ASP A CA 1
ATOM 1840 C C . ASP A 1 238 ? 12.286 -13.481 -17.032 1.00 49.66 238 ASP A C 1
ATOM 1842 O O . ASP A 1 238 ? 11.916 -14.625 -16.771 1.00 49.66 238 ASP A O 1
ATOM 1846 N N . ALA A 1 239 ? 11.609 -12.712 -17.899 1.00 45.97 239 ALA A N 1
ATOM 1847 C CA . ALA A 1 239 ? 10.384 -13.074 -18.615 1.00 45.97 239 ALA A CA 1
ATOM 1848 C C . ALA A 1 239 ? 10.637 -13.217 -20.135 1.00 45.97 239 ALA A C 1
ATOM 1850 O O . ALA A 1 239 ? 10.030 -12.536 -20.951 1.00 45.97 239 ALA A O 1
ATOM 1851 N N . SER A 1 240 ? 11.570 -14.096 -20.515 1.00 41.16 240 SER A N 1
ATOM 1852 C CA . SER A 1 240 ? 11.804 -14.608 -21.880 1.00 41.16 240 SER A CA 1
ATOM 1853 C C . SER A 1 240 ? 11.663 -13.612 -23.051 1.00 41.16 240 SER A C 1
ATOM 1855 O O . SER A 1 240 ? 10.594 -13.513 -23.642 1.00 41.16 240 SER A O 1
ATOM 1857 N N . LEU A 1 241 ? 12.771 -13.007 -23.497 1.00 35.28 241 LEU A N 1
ATOM 1858 C CA . LEU A 1 241 ? 13.110 -12.834 -24.922 1.00 35.28 241 LEU A CA 1
ATOM 1859 C C . LEU A 1 241 ? 14.618 -12.554 -25.052 1.00 35.28 241 LEU A C 1
ATOM 1861 O O . LEU A 1 241 ? 15.128 -11.493 -24.695 1.00 35.28 241 LEU A O 1
ATOM 1865 N N . SER A 1 242 ? 15.334 -13.551 -25.567 1.00 42.56 242 SER A N 1
ATOM 1866 C CA . SER A 1 242 ? 16.737 -13.489 -25.964 1.00 42.56 242 SER A CA 1
ATOM 1867 C C . SER A 1 242 ? 16.966 -12.536 -27.149 1.00 42.56 242 SER A C 1
ATOM 1869 O O . SER A 1 242 ? 16.138 -12.458 -28.052 1.00 42.56 242 SER A O 1
ATOM 1871 N N . SER A 1 243 ? 18.148 -11.903 -27.157 1.00 37.72 243 SER A N 1
ATOM 1872 C CA . SER A 1 243 ? 18.883 -11.351 -28.315 1.00 37.72 243 SER A CA 1
ATOM 1873 C C . SER A 1 243 ? 18.485 -10.005 -28.953 1.00 37.72 243 SER A C 1
ATOM 1875 O O . SER A 1 243 ? 18.752 -9.830 -30.140 1.00 37.72 243 SER A O 1
ATOM 1877 N N . TYR A 1 244 ? 17.939 -9.017 -28.225 1.00 35.38 244 TYR A N 1
ATOM 1878 C CA . TYR A 1 244 ? 17.659 -7.694 -28.837 1.00 35.38 244 TYR A CA 1
ATOM 1879 C C . TYR A 1 244 ? 18.185 -6.430 -28.118 1.00 35.38 244 TYR A C 1
ATOM 1881 O O . TYR A 1 244 ? 18.123 -5.354 -28.712 1.00 35.38 244 TYR A O 1
ATOM 1889 N N . SER A 1 245 ? 18.735 -6.491 -26.895 1.00 42.22 245 SER A N 1
ATOM 1890 C CA . SER A 1 245 ? 18.974 -5.261 -26.100 1.00 42.22 245 SER A CA 1
ATOM 1891 C C . SER A 1 245 ? 20.399 -4.969 -25.625 1.00 42.22 245 SER A C 1
ATOM 1893 O O . SER A 1 245 ? 20.652 -3.834 -25.240 1.00 42.22 245 SER A O 1
ATOM 1895 N N . SER A 1 246 ? 21.367 -5.881 -25.695 1.00 40.97 246 SER A N 1
ATOM 1896 C CA . SER A 1 246 ? 22.731 -5.552 -25.244 1.00 40.97 246 SER A CA 1
ATOM 1897 C C . SER A 1 246 ? 23.479 -4.662 -26.243 1.00 40.97 246 SER A C 1
ATOM 1899 O O . SER A 1 246 ? 24.049 -3.648 -25.860 1.00 40.97 246 SER A O 1
ATOM 1901 N N . GLU A 1 247 ? 23.418 -4.978 -27.537 1.00 37.00 247 GLU A N 1
ATOM 1902 C CA . GLU A 1 247 ? 24.214 -4.286 -28.561 1.00 37.00 247 GLU A CA 1
ATOM 1903 C C . GLU A 1 247 ? 23.632 -2.911 -28.941 1.00 37.00 247 GLU A C 1
ATOM 1905 O O . GLU A 1 247 ? 24.359 -1.926 -29.043 1.00 37.00 247 GLU A O 1
ATOM 1910 N N . ARG A 1 248 ? 22.299 -2.786 -29.057 1.00 38.78 248 ARG A N 1
ATOM 1911 C CA . ARG A 1 248 ? 21.639 -1.498 -29.355 1.00 38.78 248 ARG A CA 1
ATOM 1912 C C . ARG A 1 248 ? 21.687 -0.497 -28.200 1.00 38.78 248 ARG A C 1
ATOM 1914 O O . ARG A 1 248 ? 21.722 0.702 -28.464 1.00 38.78 248 ARG A O 1
ATOM 1921 N N . MET A 1 249 ? 21.708 -0.965 -26.952 1.00 41.47 249 MET A N 1
ATOM 1922 C CA . MET A 1 249 ? 21.728 -0.086 -25.782 1.00 41.47 249 MET A CA 1
ATOM 1923 C C . MET A 1 249 ? 23.106 0.551 -25.553 1.00 41.47 249 MET A C 1
ATOM 1925 O O . MET A 1 249 ? 23.187 1.750 -25.266 1.00 41.47 249 MET A O 1
ATOM 1929 N N . THR A 1 250 ? 24.191 -0.203 -25.770 1.00 46.44 250 THR A N 1
ATOM 1930 C CA . THR A 1 250 ? 25.558 0.346 -25.771 1.00 46.44 250 THR A CA 1
ATOM 1931 C C . THR A 1 250 ? 25.720 1.409 -26.861 1.00 46.44 250 THR A C 1
ATOM 1933 O O . THR A 1 250 ? 26.234 2.496 -26.589 1.00 46.44 250 THR A O 1
ATOM 1936 N N . LEU A 1 251 ? 25.176 1.151 -28.059 1.00 46.56 251 LEU A N 1
ATOM 1937 C CA . LEU A 1 251 ? 25.233 2.069 -29.201 1.00 46.56 251 LEU A CA 1
ATOM 1938 C C . LEU A 1 251 ? 24.542 3.417 -28.927 1.00 46.56 251 LEU A C 1
ATOM 1940 O O . LEU A 1 251 ? 25.056 4.448 -29.353 1.00 46.56 251 LEU A O 1
ATOM 1944 N N . THR A 1 252 ? 23.422 3.453 -28.194 1.00 54.25 252 THR A N 1
ATOM 1945 C CA . THR A 1 252 ? 22.727 4.714 -27.859 1.00 54.25 252 THR A CA 1
ATOM 1946 C C . THR A 1 252 ? 23.433 5.539 -26.782 1.00 54.25 252 THR A C 1
ATOM 1948 O O . THR A 1 252 ? 23.500 6.761 -26.899 1.00 54.25 252 THR A O 1
ATOM 1951 N N . HIS A 1 253 ? 24.008 4.903 -25.757 1.00 54.09 253 HIS A N 1
ATOM 1952 C CA . HIS A 1 253 ? 24.747 5.618 -24.709 1.00 54.09 253 HIS A CA 1
ATOM 1953 C C . HIS A 1 253 ? 26.067 6.200 -25.247 1.00 54.09 253 HIS A C 1
ATOM 1955 O O . HIS A 1 253 ? 26.432 7.338 -24.942 1.00 54.09 253 HIS A O 1
ATOM 1961 N N . GLU A 1 254 ? 26.773 5.450 -26.098 1.00 56.94 254 GLU A N 1
ATOM 1962 C CA . GLU A 1 254 ? 27.977 5.946 -26.768 1.00 56.94 254 GLU A CA 1
ATOM 1963 C C . GLU A 1 254 ? 27.658 7.011 -27.824 1.00 56.94 254 GLU A C 1
ATOM 1965 O O . GLU A 1 254 ? 28.381 8.006 -27.887 1.00 56.94 254 GLU A O 1
ATOM 1970 N N . ALA A 1 255 ? 26.552 6.884 -28.573 1.00 57.16 255 ALA A N 1
ATOM 1971 C CA . ALA A 1 255 ? 26.077 7.918 -29.501 1.00 57.16 255 ALA A CA 1
ATOM 1972 C C . ALA A 1 255 ? 25.894 9.274 -28.804 1.00 57.16 255 ALA A C 1
ATOM 1974 O O . ALA A 1 255 ? 26.452 10.276 -29.251 1.00 57.16 255 ALA A O 1
ATOM 1975 N N . LEU A 1 256 ? 25.171 9.291 -27.679 1.00 58.62 256 LEU A N 1
ATOM 1976 C CA . LEU A 1 256 ? 24.890 10.508 -26.912 1.00 58.62 256 LEU A CA 1
ATOM 1977 C C . LEU A 1 256 ? 26.164 11.099 -26.287 1.00 58.62 256 LEU A C 1
ATOM 1979 O O . LEU A 1 256 ? 26.365 12.316 -26.284 1.00 58.62 256 LEU A O 1
ATOM 1983 N N . ARG A 1 257 ? 27.084 10.246 -25.811 1.00 61.66 257 ARG A N 1
ATOM 1984 C CA . ARG A 1 257 ? 28.394 10.691 -25.310 1.00 61.66 257 ARG A CA 1
ATOM 1985 C C . ARG A 1 257 ? 29.216 11.355 -26.416 1.00 61.66 257 ARG A C 1
ATOM 1987 O O . ARG A 1 257 ? 29.811 12.405 -26.175 1.00 61.66 257 ARG A O 1
ATOM 1994 N N . ILE A 1 258 ? 29.238 10.775 -27.612 1.00 60.69 258 ILE A N 1
ATOM 1995 C CA . ILE A 1 258 ? 29.951 11.311 -28.777 1.00 60.69 258 ILE A CA 1
ATOM 1996 C C . ILE A 1 258 ? 29.330 12.637 -29.228 1.00 60.69 258 ILE A C 1
ATOM 1998 O O . ILE A 1 258 ? 30.060 13.607 -29.439 1.00 60.69 258 ILE A O 1
ATOM 2002 N N . GLU A 1 259 ? 28.002 12.717 -29.296 1.00 59.91 259 GLU A N 1
ATOM 2003 C CA . GLU A 1 259 ? 27.276 13.944 -29.632 1.00 59.91 259 GLU A CA 1
ATOM 2004 C C . GLU A 1 259 ? 27.629 15.089 -28.666 1.00 59.91 259 GLU A C 1
ATOM 2006 O O . GLU A 1 259 ? 27.963 16.192 -29.103 1.00 59.91 259 GLU A O 1
ATOM 2011 N N . SER A 1 260 ? 27.703 14.803 -27.360 1.00 57.72 260 SER A N 1
ATOM 2012 C CA . SER A 1 260 ? 28.094 15.787 -26.340 1.00 57.72 260 SER A CA 1
ATOM 2013 C C . SER A 1 260 ? 29.531 16.314 -26.501 1.00 57.72 260 SER A C 1
ATOM 2015 O O . SER A 1 260 ? 29.803 17.490 -26.239 1.00 57.72 260 SER A O 1
ATOM 2017 N N . ILE A 1 261 ? 30.462 15.463 -26.955 1.00 61.56 261 ILE A N 1
ATOM 2018 C CA . ILE A 1 261 ? 31.859 15.847 -27.199 1.00 61.56 261 ILE A CA 1
ATOM 2019 C C . ILE A 1 261 ? 31.917 16.788 -28.398 1.00 61.56 261 ILE A C 1
ATOM 2021 O O . ILE A 1 261 ? 32.528 17.849 -28.304 1.00 61.56 261 ILE A O 1
ATOM 2025 N N . PHE A 1 262 ? 31.257 16.444 -29.503 1.00 60.62 262 PHE A N 1
ATOM 2026 C CA . PHE A 1 262 ? 31.260 17.268 -30.710 1.00 60.62 262 PHE A CA 1
ATOM 2027 C C . PHE A 1 262 ? 30.561 18.612 -30.512 1.00 60.62 262 PHE A C 1
ATOM 2029 O O . PHE A 1 262 ? 31.094 19.646 -30.927 1.00 60.62 262 PHE A O 1
ATOM 2036 N N . TYR A 1 263 ? 29.451 18.624 -29.773 1.00 61.03 263 TYR A N 1
ATOM 2037 C CA . TYR A 1 263 ? 28.748 19.852 -29.419 1.00 61.03 263 TYR A CA 1
ATOM 2038 C C . TYR A 1 263 ? 29.634 20.823 -28.620 1.00 61.03 263 TYR A C 1
ATOM 2040 O O . TYR A 1 263 ? 29.638 22.024 -28.886 1.00 61.03 263 TYR A O 1
ATOM 2048 N N . ARG A 1 264 ? 30.478 20.316 -27.705 1.00 57.50 264 ARG A N 1
ATOM 2049 C CA . ARG A 1 264 ? 31.440 21.133 -26.935 1.00 57.50 264 ARG A CA 1
ATOM 2050 C C . ARG A 1 264 ? 32.445 21.882 -27.823 1.00 57.50 264 ARG A C 1
ATOM 2052 O O . ARG A 1 264 ? 32.947 22.928 -27.418 1.00 57.50 264 ARG A O 1
ATOM 2059 N N . TYR A 1 265 ? 32.724 21.368 -29.020 1.00 55.97 265 TYR A N 1
ATOM 2060 C CA . TYR A 1 265 ? 33.610 21.996 -30.004 1.00 55.97 265 TYR A CA 1
ATOM 2061 C C . TYR A 1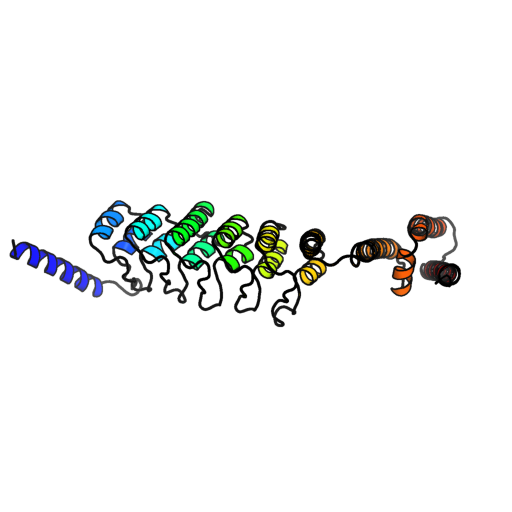 265 ? 32.851 22.736 -31.121 1.00 55.97 265 TYR A C 1
ATOM 2063 O O . TYR A 1 265 ? 33.475 23.183 -32.080 1.00 55.97 265 TYR A O 1
ATOM 2071 N N . GLY A 1 266 ? 31.526 22.895 -31.001 1.00 54.66 266 GLY A N 1
ATOM 2072 C CA . GLY A 1 266 ? 30.684 23.572 -31.993 1.00 54.66 266 GLY A CA 1
ATOM 2073 C C . GLY A 1 266 ? 30.472 22.776 -33.285 1.00 54.66 266 GLY A C 1
ATOM 2074 O O . GLY A 1 266 ? 30.153 23.370 -34.314 1.00 54.66 266 GLY A O 1
ATOM 2075 N N . ILE A 1 267 ? 30.675 21.453 -33.245 1.00 59.69 267 ILE A N 1
ATOM 2076 C CA . ILE A 1 267 ? 30.591 20.556 -34.401 1.00 59.69 267 ILE A CA 1
ATOM 2077 C C . ILE A 1 267 ? 29.250 19.819 -34.380 1.00 59.69 267 ILE A C 1
ATOM 2079 O O . ILE A 1 267 ? 28.946 19.101 -33.431 1.00 59.69 267 ILE A O 1
ATOM 2083 N N . TYR A 1 268 ? 28.472 19.946 -35.456 1.00 63.69 268 TYR A N 1
ATOM 2084 C CA . TYR A 1 268 ? 27.139 19.340 -35.583 1.00 63.69 268 TYR A CA 1
ATOM 2085 C C . TYR A 1 268 ? 27.146 18.180 -36.583 1.00 63.69 268 TYR A C 1
ATOM 2087 O O . TYR A 1 268 ? 27.301 18.390 -37.788 1.00 63.69 268 TYR A O 1
ATOM 2095 N N . LEU A 1 269 ? 26.996 16.943 -36.106 1.00 59.75 269 LEU A N 1
ATOM 2096 C CA . LEU A 1 269 ? 26.979 15.760 -36.970 1.00 59.75 269 LEU A CA 1
ATOM 2097 C C . LEU A 1 269 ? 25.539 15.345 -37.314 1.00 59.75 269 LEU A C 1
ATOM 2099 O O . LEU A 1 269 ? 24.708 15.249 -36.416 1.00 59.75 269 LEU A O 1
ATOM 2103 N N . PRO A 1 270 ? 25.223 15.057 -38.590 1.00 58.31 270 PRO A N 1
ATOM 2104 C CA . PRO A 1 270 ? 23.924 14.503 -38.957 1.00 58.31 270 PRO A CA 1
ATOM 2105 C C . PRO A 1 270 ? 23.764 13.065 -38.427 1.00 58.31 270 PRO A C 1
ATOM 2107 O O . PRO A 1 270 ? 24.726 12.293 -38.384 1.00 58.31 270 PRO A O 1
ATOM 2110 N N . ALA A 1 271 ? 22.535 12.694 -38.052 1.00 55.50 271 ALA A N 1
ATOM 2111 C CA . ALA A 1 271 ? 22.214 11.457 -37.326 1.00 55.50 271 ALA A CA 1
ATOM 2112 C C . ALA A 1 271 ? 22.702 10.160 -38.008 1.00 55.50 271 ALA A C 1
ATOM 2114 O O . ALA A 1 271 ? 23.103 9.205 -37.345 1.00 55.50 271 ALA A O 1
ATOM 2115 N N . ASN A 1 272 ? 22.741 10.132 -39.342 1.00 60.78 272 ASN A N 1
ATOM 2116 C CA . ASN A 1 272 ? 23.251 8.997 -40.115 1.00 60.78 272 ASN A CA 1
ATOM 2117 C C . ASN A 1 272 ? 24.757 8.743 -39.910 1.00 60.78 272 ASN A C 1
ATOM 2119 O O . ASN A 1 272 ? 25.196 7.598 -39.978 1.00 60.78 272 ASN A O 1
ATOM 2123 N N . LYS A 1 273 ? 25.544 9.784 -39.616 1.00 61.72 273 LYS A N 1
ATOM 2124 C CA . LYS A 1 273 ? 26.978 9.663 -39.316 1.00 61.72 273 LYS A CA 1
ATOM 2125 C C . LYS A 1 273 ? 27.234 9.239 -37.877 1.00 61.72 273 LYS A C 1
ATOM 2127 O O . LYS A 1 273 ? 28.179 8.496 -37.638 1.00 61.72 273 LYS A O 1
ATOM 2132 N N . ILE A 1 274 ? 26.376 9.649 -36.942 1.00 61.56 274 ILE A N 1
ATOM 2133 C CA . ILE A 1 274 ? 26.441 9.216 -35.538 1.00 61.56 274 ILE A CA 1
ATOM 2134 C C . ILE A 1 274 ? 26.259 7.694 -35.458 1.00 61.56 274 ILE A C 1
ATOM 2136 O O . ILE A 1 274 ? 27.093 7.012 -34.871 1.00 61.56 274 ILE A O 1
ATOM 2140 N N . ASN A 1 275 ? 25.257 7.156 -36.162 1.00 60.56 275 ASN A N 1
ATOM 2141 C CA . ASN A 1 275 ? 25.008 5.711 -36.247 1.00 60.56 275 ASN A CA 1
ATOM 2142 C C . ASN A 1 275 ? 26.146 4.915 -36.908 1.00 60.56 275 ASN A C 1
ATOM 2144 O O . ASN A 1 275 ? 26.305 3.725 -36.643 1.00 60.56 275 ASN A O 1
ATOM 2148 N N . PHE A 1 276 ? 26.924 5.542 -37.793 1.00 65.44 276 PHE A N 1
ATOM 2149 C CA . PHE A 1 276 ? 28.095 4.906 -38.390 1.00 65.44 276 PHE A CA 1
ATOM 2150 C C . PHE A 1 276 ? 29.279 4.887 -37.420 1.00 65.44 276 PHE A C 1
ATOM 2152 O O . PHE A 1 276 ? 29.912 3.852 -37.253 1.00 65.44 276 PHE A O 1
ATOM 2159 N N . ILE A 1 277 ? 29.564 6.005 -36.745 1.00 61.66 277 ILE A N 1
ATOM 2160 C CA . ILE A 1 277 ? 30.676 6.103 -35.785 1.00 61.66 277 ILE A CA 1
ATOM 2161 C C . ILE A 1 277 ? 30.509 5.080 -34.654 1.00 61.66 277 ILE A C 1
ATOM 2163 O O . ILE A 1 277 ? 31.487 4.459 -34.244 1.00 61.66 277 ILE A O 1
ATOM 2167 N N . THR A 1 278 ? 29.279 4.856 -34.192 1.00 61.81 278 THR A N 1
ATOM 2168 C CA . THR A 1 278 ? 28.985 3.886 -33.130 1.00 61.81 278 THR A CA 1
ATOM 2169 C C . THR A 1 278 ? 29.169 2.430 -33.562 1.00 61.81 278 THR A C 1
ATOM 2171 O O . THR A 1 278 ? 29.435 1.579 -32.722 1.00 61.81 278 THR A O 1
ATOM 2174 N N . ARG A 1 279 ? 29.134 2.132 -34.869 1.00 63.84 279 ARG A N 1
ATOM 2175 C CA . ARG A 1 279 ? 29.394 0.789 -35.421 1.00 63.84 279 ARG A CA 1
ATOM 2176 C C . ARG A 1 279 ? 30.873 0.385 -35.442 1.00 63.84 279 ARG A C 1
ATOM 2178 O O . ARG A 1 279 ? 31.157 -0.796 -35.610 1.00 63.84 279 ARG A O 1
ATOM 2185 N N . TYR A 1 280 ? 31.808 1.326 -35.279 1.00 63.81 280 TYR A N 1
ATOM 2186 C CA . TYR A 1 280 ? 33.248 1.062 -35.388 1.00 63.81 280 TYR A CA 1
ATOM 2187 C C . TYR A 1 280 ? 34.013 1.623 -34.171 1.00 63.81 280 TYR A C 1
ATOM 2189 O O . TYR A 1 280 ? 34.451 2.777 -34.191 1.00 63.81 280 TYR A O 1
ATOM 2197 N N . PRO A 1 281 ? 34.263 0.805 -33.129 1.00 57.22 281 PRO A N 1
ATOM 2198 C CA . PRO A 1 281 ? 34.877 1.235 -31.863 1.00 57.22 281 PRO A CA 1
ATOM 2199 C C . PRO A 1 281 ? 36.248 1.915 -32.010 1.00 57.22 281 PRO A C 1
ATOM 2201 O O . PRO A 1 281 ? 36.613 2.798 -31.235 1.00 57.22 281 PRO A O 1
ATOM 2204 N N . ILE A 1 282 ? 37.010 1.543 -33.043 1.00 59.75 282 ILE A N 1
ATOM 2205 C CA . ILE A 1 282 ? 38.320 2.135 -33.354 1.00 59.75 282 ILE A CA 1
ATOM 2206 C C . ILE A 1 282 ? 38.185 3.620 -33.722 1.00 59.75 282 ILE A C 1
ATOM 2208 O O . ILE A 1 282 ? 39.023 4.434 -33.333 1.00 59.75 282 ILE A O 1
ATOM 2212 N N . ILE A 1 283 ? 37.110 3.992 -34.425 1.00 60.62 283 ILE A N 1
ATOM 2213 C CA . ILE A 1 283 ? 36.841 5.381 -34.814 1.00 60.62 283 ILE A CA 1
ATOM 2214 C C . ILE A 1 283 ? 36.620 6.227 -33.554 1.00 60.62 283 ILE A C 1
ATOM 2216 O O . ILE A 1 283 ? 37.160 7.325 -33.462 1.00 60.62 283 ILE A O 1
ATOM 2220 N N . ILE A 1 284 ? 35.931 5.684 -32.545 1.00 58.03 284 ILE A N 1
ATOM 2221 C CA . ILE A 1 284 ? 35.627 6.350 -31.267 1.00 58.03 284 ILE A CA 1
ATOM 2222 C C . ILE A 1 284 ? 36.892 6.640 -30.446 1.00 58.03 284 ILE A C 1
ATOM 2224 O O . ILE A 1 284 ? 36.982 7.691 -29.813 1.00 58.03 284 ILE A O 1
ATOM 2228 N N . LEU A 1 285 ? 37.884 5.747 -30.468 1.00 58.81 285 LEU A N 1
ATOM 2229 C CA . LEU A 1 285 ? 39.129 5.919 -29.707 1.00 58.81 285 LEU A CA 1
ATOM 2230 C C . LEU A 1 285 ? 40.039 7.010 -30.289 1.00 58.81 285 LEU A C 1
ATOM 2232 O O . LEU A 1 285 ? 40.757 7.681 -29.549 1.00 58.81 285 LEU A O 1
ATOM 2236 N N . ILE A 1 286 ? 40.010 7.196 -31.609 1.00 62.38 286 ILE A N 1
ATOM 2237 C CA . ILE A 1 286 ? 40.943 8.083 -32.319 1.00 62.38 286 ILE A CA 1
ATOM 2238 C C . ILE A 1 286 ? 40.332 9.478 -32.537 1.00 62.38 286 ILE A C 1
ATOM 2240 O O . ILE A 1 286 ? 41.052 10.481 -32.497 1.00 62.38 286 ILE A O 1
ATOM 2244 N N . LEU A 1 287 ? 39.007 9.571 -32.717 1.00 65.12 287 LEU A N 1
ATOM 2245 C CA . LEU A 1 287 ? 38.308 10.820 -33.049 1.00 65.12 287 LEU A CA 1
ATOM 2246 C C . LEU A 1 287 ? 38.520 11.961 -32.040 1.00 65.12 287 LEU A C 1
ATOM 2248 O O . LEU A 1 287 ? 38.804 13.070 -32.487 1.00 65.12 287 LEU A O 1
ATOM 2252 N N . PRO A 1 288 ? 38.417 11.756 -30.712 1.00 61.41 288 PRO A N 1
ATOM 2253 C CA . PRO A 1 288 ? 38.577 12.841 -29.743 1.00 61.41 288 PRO A CA 1
ATOM 2254 C C . PRO A 1 288 ? 39.972 13.469 -29.801 1.00 61.41 288 PRO A C 1
ATOM 2256 O O . PRO A 1 288 ? 40.102 14.692 -29.780 1.00 61.41 288 PRO A O 1
ATOM 2259 N N . SER A 1 289 ? 41.009 12.641 -29.951 1.00 63.75 289 SER A N 1
ATOM 2260 C CA . SER A 1 289 ? 42.399 13.085 -30.099 1.00 63.75 289 SER A CA 1
ATOM 2261 C C . SER A 1 289 ? 42.623 13.818 -31.422 1.00 63.75 289 SER A C 1
ATOM 2263 O O . SER A 1 289 ? 43.326 14.826 -31.457 1.00 63.75 289 SER A O 1
ATOM 2265 N N . LEU A 1 290 ? 41.979 13.362 -32.502 1.00 64.81 290 LEU A N 1
ATOM 2266 C CA . LEU A 1 290 ? 42.030 14.011 -33.812 1.00 64.81 290 LEU A CA 1
ATOM 2267 C C . LEU A 1 290 ? 41.344 15.389 -33.789 1.00 64.81 290 LEU A C 1
ATOM 2269 O O . LEU A 1 290 ? 41.904 16.367 -34.278 1.00 64.81 290 LEU A O 1
ATOM 2273 N N . VAL A 1 291 ? 40.161 15.488 -33.175 1.00 63.91 291 VAL A N 1
ATOM 2274 C CA . VAL A 1 291 ? 39.393 16.739 -33.029 1.00 63.91 291 VAL A CA 1
ATOM 2275 C C . VAL A 1 291 ? 40.125 17.727 -32.118 1.00 63.91 291 VAL A C 1
ATOM 2277 O O . VAL A 1 291 ? 4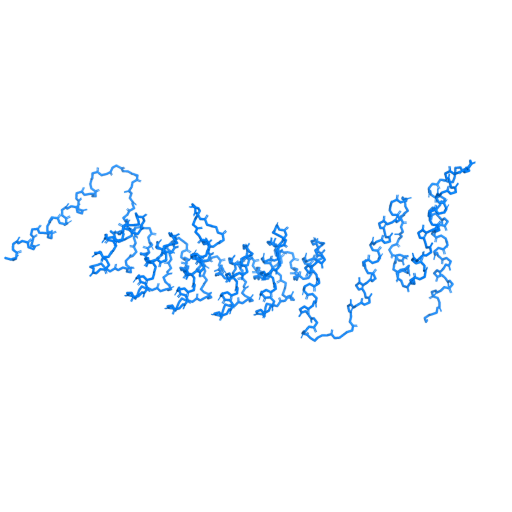0.227 18.909 -32.450 1.00 63.91 291 VAL A O 1
ATOM 2280 N N . ALA A 1 292 ? 40.698 17.259 -31.004 1.00 62.34 292 ALA A N 1
ATOM 2281 C CA . ALA A 1 292 ? 41.533 18.075 -30.123 1.00 62.34 292 ALA A CA 1
ATOM 2282 C C . ALA A 1 292 ? 42.820 18.552 -30.820 1.00 62.34 292 ALA A C 1
ATOM 2284 O O . ALA A 1 292 ? 43.208 19.708 -30.665 1.00 62.34 292 ALA A O 1
ATOM 2285 N N . GLY A 1 293 ? 43.453 17.695 -31.628 1.00 64.38 293 GLY A N 1
ATOM 2286 C CA . GLY A 1 293 ? 44.613 18.053 -32.442 1.00 64.38 293 GLY A CA 1
ATOM 2287 C C . GLY A 1 293 ? 44.285 19.133 -33.471 1.00 64.38 293 GLY A C 1
ATOM 2288 O O . GLY A 1 293 ? 44.945 20.166 -33.505 1.00 64.38 293 GLY A O 1
ATOM 2289 N N . LEU A 1 294 ? 43.219 18.949 -34.254 1.00 60.94 294 LEU A N 1
ATOM 2290 C CA . LEU A 1 294 ? 42.796 19.905 -35.284 1.00 60.94 294 LEU A CA 1
ATOM 2291 C C . LEU A 1 294 ? 42.379 21.256 -34.685 1.00 60.94 294 LEU A C 1
ATOM 2293 O O . LEU A 1 294 ? 42.792 22.301 -35.179 1.00 60.94 294 LEU A O 1
ATOM 2297 N N . THR A 1 295 ? 41.624 21.261 -33.585 1.00 58.91 295 THR A N 1
ATOM 2298 C CA . THR A 1 295 ? 41.226 22.505 -32.896 1.00 58.91 295 THR A CA 1
ATOM 2299 C C . THR A 1 295 ? 42.386 23.168 -32.140 1.00 58.91 295 THR A C 1
ATOM 2301 O O . THR A 1 295 ? 42.425 24.393 -32.022 1.00 58.91 295 THR A O 1
ATOM 2304 N N . GLY A 1 296 ? 43.359 22.385 -31.663 1.00 57.44 296 GLY A N 1
ATOM 2305 C CA . GLY A 1 296 ? 44.601 22.869 -31.058 1.00 57.44 296 GLY A CA 1
ATOM 2306 C C . GLY A 1 296 ? 45.559 23.509 -32.067 1.00 57.44 296 GLY A C 1
ATOM 2307 O O . GLY A 1 296 ? 46.181 24.521 -31.748 1.00 57.44 296 GLY A O 1
ATOM 2308 N N . ILE A 1 297 ? 45.626 22.976 -33.291 1.00 53.50 297 ILE A N 1
ATOM 2309 C CA . ILE A 1 297 ? 46.378 23.555 -34.418 1.00 53.50 297 ILE A CA 1
ATOM 2310 C C . ILE A 1 297 ? 45.787 24.918 -34.815 1.00 53.50 297 ILE A C 1
ATOM 2312 O O . ILE A 1 297 ? 46.527 25.887 -34.959 1.00 53.50 297 ILE A O 1
ATOM 2316 N N . VAL A 1 298 ? 44.453 25.041 -34.864 1.00 49.66 298 VAL A N 1
ATOM 2317 C CA . VAL A 1 298 ? 43.752 26.311 -35.169 1.00 49.66 298 VAL A CA 1
ATOM 2318 C C . VAL A 1 298 ? 44.035 27.417 -34.140 1.00 49.66 298 VAL A C 1
ATOM 2320 O O . VAL A 1 298 ? 43.962 28.597 -34.468 1.00 49.66 298 VAL A O 1
ATOM 2323 N N . LYS A 1 299 ? 44.390 27.071 -32.894 1.00 49.72 299 LYS A N 1
ATOM 2324 C CA . LYS A 1 299 ? 44.769 28.060 -31.867 1.00 49.72 299 LYS A CA 1
ATOM 2325 C C . LYS A 1 299 ? 46.235 28.499 -31.926 1.00 49.72 299 LYS A C 1
ATOM 2327 O O . LYS A 1 299 ? 46.560 29.504 -31.296 1.00 49.72 299 LYS A O 1
ATOM 2332 N N . LYS A 1 300 ? 47.117 27.749 -32.597 1.00 48.66 300 LYS A N 1
ATOM 2333 C CA . LYS A 1 300 ? 48.572 27.976 -32.560 1.00 48.66 300 LYS A CA 1
ATOM 2334 C C . LYS A 1 300 ? 49.125 28.694 -33.791 1.00 48.66 300 LYS A C 1
ATOM 2336 O O . LYS A 1 300 ? 50.111 29.405 -33.633 1.00 48.66 300 LYS A O 1
ATOM 2341 N N . ASP A 1 301 ? 48.479 28.575 -34.950 1.00 44.06 301 ASP A N 1
ATOM 2342 C CA . ASP A 1 301 ? 48.945 29.192 -36.195 1.00 44.06 301 ASP A CA 1
ATOM 2343 C C . ASP A 1 301 ? 47.932 30.187 -36.779 1.00 44.06 301 ASP A C 1
ATOM 2345 O O . ASP A 1 301 ? 46.718 29.991 -36.723 1.00 44.06 301 ASP A O 1
ATOM 2349 N N . VAL A 1 302 ? 48.457 31.274 -37.357 1.00 43.88 302 VAL A N 1
ATOM 2350 C CA . VAL A 1 302 ? 47.734 32.406 -37.969 1.00 43.88 302 VAL A CA 1
ATOM 2351 C C . VAL A 1 302 ? 47.102 31.998 -39.307 1.00 43.88 302 VAL A C 1
ATOM 2353 O O . VAL A 1 302 ? 47.393 32.551 -40.361 1.00 43.88 302 VAL A O 1
ATOM 2356 N N . PHE A 1 303 ? 46.208 31.018 -39.280 1.00 43.81 303 PHE A N 1
ATOM 2357 C CA . PHE A 1 303 ? 45.223 30.815 -40.331 1.00 43.81 303 PHE A CA 1
ATOM 2358 C C . PHE A 1 303 ? 43.856 30.735 -39.668 1.00 43.81 303 PHE A C 1
ATOM 2360 O O . PHE A 1 303 ? 43.553 29.800 -38.931 1.00 43.81 303 PHE A O 1
ATOM 2367 N N . LEU A 1 304 ? 43.024 31.743 -39.940 1.00 46.06 304 LEU A N 1
ATOM 2368 C CA . LEU A 1 304 ? 41.593 31.760 -39.641 1.00 46.06 304 LEU A CA 1
ATOM 2369 C C . LEU A 1 304 ? 40.900 30.658 -40.457 1.00 46.06 304 LEU A C 1
ATOM 2371 O O . LEU A 1 304 ? 40.193 30.916 -41.428 1.00 46.06 304 LEU A O 1
ATOM 2375 N N . VAL A 1 305 ? 41.112 29.400 -40.077 1.00 53.03 305 VAL A N 1
ATOM 2376 C CA . VAL A 1 305 ? 40.243 28.310 -40.495 1.00 53.03 305 VAL A CA 1
ATOM 2377 C C . VAL A 1 305 ? 38.969 28.506 -39.689 1.00 53.03 305 VAL A C 1
ATOM 2379 O O . VAL A 1 305 ? 38.931 28.252 -38.485 1.00 53.03 305 VAL A O 1
ATOM 2382 N N . SER A 1 306 ? 37.942 29.065 -40.331 1.00 57.81 306 SER A N 1
ATOM 2383 C CA . SER A 1 306 ? 36.648 29.263 -39.685 1.00 57.81 306 SER A CA 1
ATOM 2384 C C . SER A 1 306 ? 36.149 27.924 -39.133 1.00 57.81 306 SER A C 1
ATOM 2386 O O . SER A 1 306 ? 36.418 26.866 -39.710 1.00 57.81 306 SER A O 1
ATOM 2388 N N . ALA A 1 307 ? 35.401 27.944 -38.028 1.00 55.88 307 ALA A N 1
ATOM 2389 C CA . ALA A 1 307 ? 34.808 26.729 -37.461 1.00 55.88 307 ALA A CA 1
ATOM 2390 C C . ALA A 1 307 ? 34.045 25.903 -38.524 1.00 55.88 307 ALA A C 1
ATOM 2392 O O . ALA A 1 307 ? 34.052 24.675 -38.480 1.00 55.88 307 ALA A O 1
ATOM 2393 N N . GLY A 1 308 ? 33.485 26.567 -39.547 1.00 55.22 308 GLY A N 1
ATOM 2394 C CA . GLY A 1 308 ? 32.849 25.927 -40.702 1.00 55.22 308 GLY A CA 1
ATOM 2395 C C . GLY A 1 308 ? 33.794 25.134 -41.617 1.00 55.22 308 GLY A C 1
ATOM 2396 O O . GLY A 1 308 ? 33.393 24.105 -42.154 1.00 55.22 308 GLY A O 1
ATOM 2397 N N . ALA A 1 309 ? 35.054 25.543 -41.776 1.00 61.44 309 ALA A N 1
ATOM 2398 C CA . ALA A 1 309 ? 36.036 24.795 -42.563 1.00 61.44 309 ALA A CA 1
ATOM 2399 C C . ALA A 1 309 ? 36.532 23.537 -41.823 1.00 61.44 309 ALA A C 1
ATOM 2401 O O . ALA A 1 309 ? 36.667 22.480 -42.439 1.00 61.44 309 ALA A O 1
ATOM 2402 N N . VAL A 1 310 ? 36.702 23.608 -40.495 1.00 63.62 310 VAL A N 1
ATOM 2403 C CA . VAL A 1 310 ? 36.992 22.426 -39.654 1.00 63.62 310 VAL A CA 1
ATOM 2404 C C . VAL A 1 310 ? 35.813 21.448 -39.675 1.00 63.62 310 VAL A C 1
ATOM 2406 O O . VAL A 1 310 ? 36.008 20.243 -39.837 1.00 63.62 310 VAL A O 1
ATOM 2409 N N . GLN A 1 311 ? 34.585 21.972 -39.598 1.00 65.00 311 GLN A N 1
ATOM 2410 C CA . GLN A 1 311 ? 33.348 21.201 -39.715 1.00 65.00 311 GLN A CA 1
ATOM 2411 C C . GLN A 1 311 ? 33.282 20.418 -41.032 1.00 65.00 311 GLN A C 1
ATOM 2413 O O . GLN A 1 311 ? 33.053 19.207 -41.031 1.00 65.00 311 GLN A O 1
ATOM 2418 N N . LEU A 1 312 ? 33.507 21.098 -42.159 1.00 67.25 312 LEU A N 1
ATOM 2419 C CA . LEU A 1 312 ? 33.503 20.485 -43.487 1.00 67.25 312 LEU A CA 1
ATOM 2420 C C . LEU A 1 312 ? 34.587 19.413 -43.617 1.00 67.25 312 LEU A C 1
ATOM 2422 O O . LEU A 1 312 ? 34.309 18.329 -44.123 1.00 67.25 312 LEU A O 1
ATOM 2426 N N . PHE A 1 313 ? 35.790 19.669 -43.105 1.00 69.94 313 PHE A N 1
ATOM 2427 C CA . PHE A 1 313 ? 36.896 18.715 -43.165 1.00 69.94 313 PHE A CA 1
ATOM 2428 C C . PHE A 1 313 ? 36.596 17.420 -42.393 1.00 69.94 313 PHE A C 1
ATOM 2430 O O . PHE A 1 313 ? 36.782 16.322 -42.921 1.00 69.94 313 PHE A O 1
ATOM 2437 N N . ILE A 1 314 ? 36.040 17.530 -41.182 1.00 67.50 314 ILE A N 1
ATOM 2438 C CA . ILE A 1 314 ? 35.625 16.372 -40.374 1.00 67.50 314 ILE A CA 1
ATOM 2439 C C . ILE A 1 314 ? 34.487 15.606 -41.063 1.00 67.50 314 ILE A C 1
ATOM 2441 O O . ILE A 1 314 ? 34.520 14.378 -41.142 1.00 67.50 314 ILE A O 1
ATOM 2445 N N . ILE A 1 315 ? 33.499 16.314 -41.620 1.00 67.69 315 ILE A N 1
ATOM 2446 C CA . ILE A 1 315 ? 32.402 15.712 -42.391 1.00 67.69 315 ILE A CA 1
ATOM 2447 C C . ILE A 1 315 ? 32.945 14.943 -43.600 1.00 67.69 315 ILE A C 1
ATOM 2449 O O . ILE A 1 315 ? 32.444 13.849 -43.871 1.00 67.69 315 ILE A O 1
ATOM 2453 N N . VAL A 1 316 ? 33.939 15.476 -44.314 1.00 72.19 316 VAL A N 1
ATOM 2454 C CA . VAL A 1 316 ? 34.555 14.830 -45.482 1.00 72.19 316 VAL A CA 1
ATOM 2455 C C . VAL A 1 316 ? 35.319 13.572 -45.073 1.00 72.19 316 VAL A C 1
ATOM 2457 O O . VAL A 1 316 ? 35.048 12.520 -45.645 1.00 72.19 316 VAL A O 1
ATOM 2460 N N . ILE A 1 317 ? 36.169 13.626 -44.040 1.00 72.00 317 ILE A N 1
ATOM 2461 C CA . ILE A 1 317 ? 36.879 12.439 -43.524 1.00 72.00 317 ILE A CA 1
ATOM 2462 C C . ILE A 1 317 ? 35.884 11.347 -43.124 1.00 72.00 317 ILE A C 1
ATOM 2464 O O . ILE A 1 317 ? 36.025 10.204 -43.550 1.00 72.00 317 ILE A O 1
ATOM 2468 N N . LEU A 1 318 ? 34.833 11.694 -42.376 1.00 67.50 318 LEU A N 1
ATOM 2469 C CA . LEU A 1 318 ? 33.802 10.729 -41.994 1.00 67.50 318 LEU A CA 1
ATOM 2470 C C . LEU A 1 318 ? 33.075 10.145 -43.211 1.00 67.50 318 LEU A C 1
ATOM 2472 O O . LEU A 1 318 ? 32.760 8.964 -43.210 1.00 67.50 318 LEU A O 1
ATOM 2476 N N . SER A 1 319 ? 32.834 10.936 -44.261 1.00 70.00 319 SER A N 1
ATOM 2477 C CA . SER A 1 319 ? 32.201 10.432 -45.492 1.00 70.00 319 SER A CA 1
ATOM 2478 C C . SER A 1 319 ? 33.117 9.470 -46.248 1.00 70.00 319 SER A C 1
ATOM 2480 O O . SER A 1 319 ? 32.647 8.455 -46.744 1.00 70.00 319 SER A O 1
ATOM 2482 N N . ILE A 1 320 ? 34.422 9.754 -46.298 1.00 69.81 320 ILE A N 1
ATOM 2483 C CA . ILE A 1 320 ? 35.418 8.869 -46.914 1.00 69.81 320 ILE A CA 1
ATOM 2484 C C . ILE A 1 320 ? 35.518 7.559 -46.129 1.00 69.81 320 ILE A C 1
ATOM 2486 O O . ILE A 1 320 ? 35.502 6.494 -46.731 1.00 69.81 320 ILE A O 1
ATOM 2490 N N . LEU A 1 321 ? 35.551 7.616 -44.795 1.00 66.19 321 LEU A N 1
ATOM 2491 C CA . LEU A 1 321 ? 35.548 6.419 -43.950 1.00 66.19 321 LEU A CA 1
ATOM 2492 C C . LEU A 1 321 ? 34.271 5.588 -44.139 1.00 66.19 321 LEU A C 1
ATOM 2494 O O . LEU A 1 321 ? 34.353 4.367 -44.194 1.00 66.19 321 LEU A O 1
ATOM 2498 N N . ILE A 1 322 ? 33.113 6.236 -44.303 1.00 65.38 322 ILE A N 1
ATOM 2499 C CA . ILE A 1 322 ? 31.852 5.557 -44.636 1.00 65.38 322 ILE A CA 1
ATOM 2500 C C . ILE A 1 322 ? 31.943 4.851 -45.988 1.00 65.38 322 ILE A C 1
ATOM 2502 O O . ILE A 1 322 ? 31.503 3.718 -46.095 1.00 65.38 322 ILE A O 1
ATOM 2506 N N . ILE A 1 323 ? 32.528 5.477 -47.007 1.00 66.88 323 ILE A N 1
ATOM 2507 C CA . ILE A 1 323 ? 32.662 4.862 -48.336 1.00 66.88 323 ILE A CA 1
ATOM 2508 C C . ILE A 1 323 ? 33.664 3.698 -48.307 1.00 66.88 323 ILE A C 1
ATOM 2510 O O . ILE A 1 323 ? 33.413 2.654 -48.893 1.00 66.88 323 ILE A O 1
ATOM 2514 N N . VAL A 1 324 ? 34.788 3.851 -47.602 1.00 64.56 324 VAL A N 1
ATOM 2515 C CA . VAL A 1 324 ? 35.861 2.842 -47.554 1.00 64.56 324 VAL A CA 1
ATOM 2516 C C . VAL A 1 324 ? 35.479 1.622 -46.709 1.00 64.56 324 VAL A C 1
ATOM 2518 O O . VAL A 1 324 ? 35.862 0.508 -47.052 1.00 64.56 324 VAL A O 1
ATOM 2521 N N . PHE A 1 325 ? 34.739 1.813 -45.612 1.00 61.41 325 PHE A N 1
ATOM 2522 C CA . PHE A 1 325 ? 34.383 0.738 -44.674 1.00 61.41 325 PHE A CA 1
ATOM 2523 C C . PHE A 1 325 ? 32.901 0.331 -44.711 1.00 61.41 325 PHE A C 1
ATOM 2525 O O . PHE A 1 325 ? 32.528 -0.640 -44.058 1.00 61.41 325 PHE A O 1
ATOM 2532 N N . GLY A 1 326 ? 32.050 1.065 -45.432 1.00 56.12 326 GLY A N 1
ATOM 2533 C CA . GLY A 1 326 ? 30.605 0.826 -45.511 1.00 56.12 326 GLY A CA 1
ATOM 2534 C C . GLY A 1 326 ? 30.161 -0.136 -46.611 1.00 56.12 326 GLY A C 1
ATOM 2535 O O . GLY A 1 326 ? 29.020 -0.578 -46.557 1.00 56.12 326 GLY A O 1
ATOM 2536 N N . ASP A 1 327 ? 31.042 -0.496 -47.550 1.00 47.97 327 ASP A N 1
ATOM 2537 C CA . ASP A 1 327 ? 30.746 -1.439 -48.647 1.00 47.97 327 ASP A CA 1
ATOM 2538 C C . ASP A 1 327 ? 31.110 -2.902 -48.321 1.00 47.97 327 ASP A C 1
ATOM 2540 O O . ASP A 1 327 ? 31.060 -3.773 -49.186 1.00 47.97 327 ASP A O 1
ATOM 2544 N N . SER A 1 328 ? 31.460 -3.218 -47.070 1.00 50.16 328 SER A N 1
ATOM 2545 C CA . SER A 1 328 ? 31.681 -4.602 -46.629 1.00 50.16 328 SER A CA 1
ATOM 2546 C C . SER A 1 328 ? 30.479 -5.161 -45.860 1.00 50.16 328 SER A C 1
ATOM 2548 O O . SER A 1 328 ? 30.624 -5.608 -44.718 1.00 50.16 328 SER A O 1
ATOM 2550 N N . SER A 1 329 ? 29.293 -5.105 -46.468 1.00 43.22 329 SER A N 1
ATOM 2551 C CA . SER A 1 329 ? 28.127 -5.910 -46.076 1.00 43.22 329 SER A CA 1
ATOM 2552 C C . SER A 1 329 ? 27.622 -6.718 -47.257 1.00 43.22 329 SER A C 1
ATOM 2554 O O . SER A 1 329 ? 27.282 -6.065 -48.268 1.00 43.22 329 SER A O 1
#

Sequence (329 aa):
MLTRITVLILSIVLYSFFYVLTAPGWFYIKDTPLVYAIKQNDSKAFNSLLETEDFEIKDGVGATPLSVAVDEVNYKFTKELLEKGANPNARSDFADRPIIYEAAASVCYPRFNRSKDTAREIVKLLIKYGADVNARAIGGGTAILWAAGCGDSTLTTILIDNGANVNIVSKEGLPPLHQAIHESRRSKSYETIEALITGGANPHVKDSEANYGKTAIELAKEYDDFKLVNILEKSNSDASLSSYSSERMTLTHEALRIESIFYRYGIYLPANKINFITRYPIIILILPSLVAGLTGIVKKDVFLVSAGAVQLFIIVILSILIIVFGDSS

Radius of gyration: 32.55 Å; chains: 1; bounding box: 88×47×90 Å

Foldseek 3Di:
DVVVVVVVVVVVVVVVVVVVPPDDDDDPKQQDQLLVCLVVVPPVSNVVVLVPDDQQDATPQGDGSLLSCLLVLPLVSNLVCLVVPNDLQQFGSPQRHGSLLSLLLCLLPPPPPRDNVSSLVSNLSSVVSPHDQADAGPQQDGSLLSCLLSVPLSSNLSSLVSPHDQQGATNQQDGSLNSNLVNCLPVVDCSNNLSSLVSPHDQQAFGDVVVVRDGQLRSCVVSVPVVSNVSVVVSVVVVDDPDDPDLVVQLVVLLVVVCVLCVVLVADDDPVLSSVCSVDVVSVVCVSVVLCVVVVVCVPDPDCCDSVNVNVVVVVVSVVCCVVVVPPD

Secondary structure (DSSP, 8-state):
-HHHHHHHHHHHHHHHHHHHHS--SS------HHHHHHHTT-HHHHHHHHTTS-TT---TTS--HHHHHHHTT-HHHHHHHHHTT--TT-EETTTTEEHHHHHHHHHHS-GGG--HHHHHHHHHHHHHTT--TTPPPTTS--HHHHHHHTT-HHHHHHHHHTT--TT---TT---HHHHHHHHHHHH---HHHHHHHHTT--TT----GGGTT--HHHHHHHTT-HHHHHHHHHHHHTSS--SSSHHHHHHHHHHHHHHHHHHHTT----HHHHHHHTT-HHHHHHHHHHHHHHHHHHHHSS----HHHHHHHHHHHHHHHHHHHHS--

pLDDT: mean 76.3, std 17.7, range [35.28, 98.62]